Protein AF-A0A7S1A3T4-F1 (afdb_monomer_lite)

Foldseek 3Di:
DQPQDADPVRHRQQQAAAPPVRDGSDHPVQDDPVLVVVLVVVSVVCVVVVHRHRRYDHGPVRVVVVVVVLVVLLVVLVVVFVVCVVPFDWDKDKDWFADPPQQFDFDDDQQDQFGFTLAGDPPGRCVVRVDGFQKTWQDKPNHGRRGPRNNVNVVSVVVHDPRIITIITHGDPQWAAAPQRSHTIHPSQFDPVLVPDDRNRHHGSVSVVVVVD

Organism: Noctiluca scintillans (NCBI:txid2966)

Sequence (213 aa):
MAFRTVDIMGNELTKFACTVCLREYLPASEFSEPQLAKCAEQEVKNNEASTIELLRATCKSCALSGKEAEAAAAAERQAASQAIANESQWEVVPISLVARPFGMTAAGASDSAGYRVARATAGKPAAEAGVVAGWRLVSIGGVDVRELPLKDAQLVLKDTPLPAELCFERPPSDWHFCVGCSLPCPPEAFSRKMLTKPADKRRCSACVQSTVG

pLDDT: mean 91.57, std 9.46, range [46.88, 98.31]

InterPro domains:
  IPR001478 PDZ domain [PF00595] (101-160)
  IPR001478 PDZ domain [PS50106] (92-172)
  IPR036034 PDZ superfamily [G3DSA:2.30.42.10] (75-177)
  IPR036034 PDZ superfamily [SSF50156] (90-176)

Structure (mmCIF, N/CA/C/O backbone):
data_AF-A0A7S1A3T4-F1
#
_entry.id   AF-A0A7S1A3T4-F1
#
loop_
_atom_site.group_PDB
_atom_site.id
_atom_site.type_symbol
_atom_site.label_atom_id
_atom_site.label_alt_id
_atom_site.label_comp_id
_atom_site.label_asym_id
_atom_site.label_entity_id
_atom_site.label_seq_id
_atom_site.pdbx_PDB_ins_code
_atom_site.Cartn_x
_atom_site.Cartn_y
_atom_site.Cartn_z
_atom_site.occupancy
_atom_site.B_iso_or_equiv
_atom_site.auth_seq_id
_atom_site.auth_comp_id
_atom_site.auth_asym_id
_atom_site.auth_atom_id
_atom_site.pdbx_PDB_model_num
ATOM 1 N N . MET A 1 1 ? 26.701 16.395 -42.964 1.00 46.88 1 MET A N 1
ATOM 2 C CA . MET A 1 1 ? 26.153 15.272 -43.757 1.00 46.88 1 MET A CA 1
ATOM 3 C C . MET A 1 1 ? 25.860 14.141 -42.787 1.00 46.88 1 MET A C 1
ATOM 5 O O . MET A 1 1 ? 26.774 13.757 -42.074 1.00 46.88 1 MET A O 1
ATOM 9 N N . ALA A 1 2 ? 24.612 13.680 -42.679 1.00 47.34 2 ALA A N 1
ATOM 10 C CA . ALA A 1 2 ? 24.282 12.535 -41.828 1.00 47.34 2 ALA A CA 1
ATOM 11 C C . ALA A 1 2 ? 24.709 11.244 -42.542 1.00 47.34 2 ALA A C 1
ATOM 13 O O . ALA A 1 2 ? 24.320 11.035 -43.693 1.00 47.34 2 ALA A O 1
ATOM 14 N N . PHE A 1 3 ? 25.503 10.397 -41.887 1.00 53.44 3 PHE A N 1
ATOM 15 C CA . PHE A 1 3 ? 25.851 9.080 -42.415 1.00 53.44 3 PHE A CA 1
ATOM 16 C C . PHE A 1 3 ? 24.596 8.192 -42.389 1.00 53.44 3 PHE A C 1
ATOM 18 O O . PHE A 1 3 ? 24.206 7.636 -41.357 1.00 53.44 3 PHE A O 1
ATOM 25 N N . ARG A 1 4 ? 23.911 8.097 -43.534 1.00 60.97 4 ARG A N 1
ATOM 26 C CA . ARG A 1 4 ? 22.869 7.091 -43.744 1.00 60.97 4 ARG A CA 1
ATOM 27 C C . ARG A 1 4 ? 23.562 5.774 -44.048 1.00 60.97 4 ARG A C 1
ATOM 29 O O . ARG A 1 4 ? 24.136 5.608 -45.120 1.00 60.97 4 ARG A O 1
ATOM 36 N N . THR A 1 5 ? 23.546 4.863 -43.082 1.00 60.59 5 THR A N 1
ATOM 37 C CA . THR A 1 5 ? 23.995 3.491 -43.296 1.00 60.59 5 THR A CA 1
ATOM 38 C C . THR A 1 5 ? 22.965 2.833 -44.201 1.00 60.59 5 THR A C 1
ATOM 40 O O . THR A 1 5 ? 21.869 2.503 -43.755 1.00 60.59 5 THR A O 1
ATOM 43 N N . VAL A 1 6 ? 23.284 2.732 -45.484 1.00 68.06 6 VAL A N 1
ATOM 44 C CA . VAL A 1 6 ? 22.488 1.987 -46.455 1.00 68.06 6 VAL A CA 1
ATOM 45 C C . VAL A 1 6 ? 23.160 0.644 -46.715 1.00 68.06 6 VAL A C 1
ATOM 47 O O . VAL A 1 6 ? 24.390 0.563 -46.717 1.00 68.06 6 VAL A O 1
ATOM 50 N N . ASP A 1 7 ? 22.378 -0.421 -46.867 1.00 64.12 7 ASP A N 1
ATOM 51 C CA . ASP A 1 7 ? 22.905 -1.708 -47.315 1.00 64.12 7 ASP A CA 1
ATOM 52 C C . ASP A 1 7 ? 23.406 -1.615 -48.772 1.00 64.12 7 ASP A C 1
ATOM 54 O O 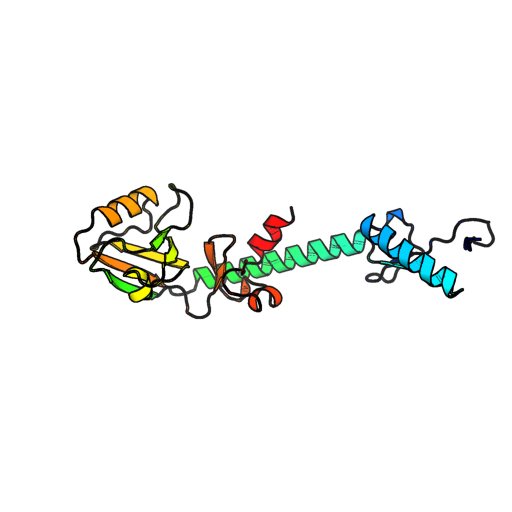. ASP A 1 7 ? 23.269 -0.589 -49.445 1.00 64.12 7 ASP A O 1
ATOM 58 N N . ILE A 1 8 ? 23.977 -2.707 -49.288 1.00 67.62 8 ILE A N 1
ATOM 59 C CA . ILE A 1 8 ? 24.434 -2.796 -50.688 1.00 67.62 8 ILE A CA 1
ATOM 60 C C . ILE A 1 8 ? 23.309 -2.566 -51.718 1.00 67.62 8 ILE A C 1
ATOM 62 O O . ILE A 1 8 ? 23.597 -2.362 -52.894 1.00 67.62 8 ILE A O 1
ATOM 66 N N . MET A 1 9 ? 22.046 -2.600 -51.284 1.00 66.31 9 MET A N 1
ATOM 67 C CA . MET A 1 9 ? 20.844 -2.391 -52.091 1.00 66.31 9 MET A CA 1
ATOM 68 C C . MET A 1 9 ? 20.264 -0.973 -51.930 1.00 66.31 9 MET A C 1
ATOM 70 O O . MET A 1 9 ? 19.248 -0.663 -52.547 1.00 66.31 9 MET A O 1
ATOM 74 N N . GLY A 1 10 ? 20.887 -0.100 -51.131 1.00 70.25 10 GLY A N 1
ATOM 75 C CA . GLY A 1 10 ? 20.409 1.260 -50.881 1.00 70.25 10 GLY A CA 1
ATOM 76 C C . GLY A 1 10 ? 19.313 1.374 -49.812 1.00 70.25 10 GLY A C 1
ATOM 77 O O . GLY A 1 10 ? 18.783 2.468 -49.618 1.00 70.25 10 GLY A O 1
ATOM 78 N N . ASN A 1 11 ? 18.970 0.292 -49.105 1.00 66.94 11 ASN A N 1
ATOM 79 C CA . ASN A 1 11 ? 17.983 0.326 -48.023 1.00 66.94 11 ASN A CA 1
ATOM 80 C C . ASN A 1 11 ? 18.618 0.868 -46.745 1.00 66.94 11 ASN A C 1
ATOM 82 O O . ASN A 1 11 ? 19.726 0.469 -46.396 1.00 66.94 11 ASN A O 1
ATOM 86 N N . GLU A 1 12 ? 17.913 1.721 -46.001 1.00 67.06 12 GLU A N 1
ATOM 87 C CA . GLU A 1 12 ? 18.375 2.166 -44.683 1.00 67.06 12 GLU A CA 1
ATOM 88 C C . GLU A 1 12 ? 18.511 0.955 -43.746 1.00 67.06 12 GLU A C 1
ATOM 90 O O . GLU A 1 12 ? 17.523 0.321 -43.370 1.00 67.06 12 GLU A O 1
ATOM 95 N N . LEU A 1 13 ? 19.750 0.622 -43.373 1.00 64.75 13 LEU A N 1
ATOM 96 C CA . LEU A 1 13 ? 20.026 -0.414 -42.388 1.00 64.75 13 LEU A CA 1
ATOM 97 C C . LEU A 1 13 ? 19.413 0.035 -41.065 1.00 64.75 13 LEU A C 1
ATOM 99 O O . LEU A 1 13 ? 19.812 1.042 -40.477 1.00 64.75 13 LEU A O 1
ATOM 103 N N . THR A 1 14 ? 18.434 -0.725 -40.592 1.00 66.88 14 THR A N 1
ATOM 104 C CA . THR A 1 14 ? 17.820 -0.561 -39.276 1.00 66.88 14 THR A CA 1
ATOM 105 C C . THR A 1 14 ? 18.904 -0.519 -38.199 1.00 66.88 14 THR A C 1
ATOM 107 O O . THR A 1 14 ? 19.606 -1.503 -37.982 1.00 66.88 14 THR A O 1
ATOM 110 N N . LYS A 1 15 ? 19.059 0.622 -37.519 1.00 86.00 15 LYS A N 1
ATOM 111 C CA . LYS A 1 15 ? 20.177 0.868 -36.591 1.00 86.00 15 LYS A CA 1
ATOM 112 C C . LYS A 1 15 ? 19.928 0.382 -35.161 1.00 86.00 15 LYS A C 1
ATOM 114 O O . LYS A 1 15 ? 20.727 0.696 -34.289 1.00 86.00 15 LYS A O 1
ATOM 119 N N . PHE A 1 16 ? 18.836 -0.325 -34.873 1.00 92.38 16 PHE A N 1
ATOM 120 C CA . PHE A 1 16 ? 18.424 -0.591 -33.492 1.00 92.38 16 PHE A CA 1
ATOM 121 C C . PHE A 1 16 ? 18.717 -2.020 -33.035 1.00 92.38 16 PHE A C 1
ATOM 123 O O . PHE A 1 16 ? 18.517 -2.976 -33.782 1.00 92.38 16 PHE A O 1
ATOM 130 N N . ALA A 1 17 ? 19.110 -2.168 -31.770 1.00 95.81 17 ALA A N 1
ATOM 131 C CA . ALA A 1 17 ? 19.293 -3.453 -31.104 1.00 95.81 17 ALA A CA 1
ATOM 132 C C . ALA A 1 17 ? 18.520 -3.508 -29.783 1.00 95.81 17 ALA A C 1
ATOM 134 O O . ALA A 1 17 ? 18.510 -2.548 -29.003 1.00 95.81 17 ALA A O 1
ATOM 135 N N . CYS A 1 18 ? 17.885 -4.650 -29.508 1.00 96.50 18 CYS A N 1
ATOM 136 C CA . CYS A 1 18 ? 17.193 -4.859 -28.249 1.00 96.50 18 CYS A CA 1
ATOM 137 C C . CYS A 1 18 ? 18.164 -5.261 -27.133 1.00 96.50 18 CYS A C 1
ATOM 139 O O . CYS A 1 18 ? 18.828 -6.284 -27.226 1.00 96.50 18 CYS A O 1
ATOM 141 N N . THR A 1 19 ? 18.167 -4.537 -26.015 1.00 97.00 19 THR A N 1
ATOM 142 C CA . THR A 1 19 ? 19.015 -4.856 -24.852 1.00 97.00 19 THR A CA 1
ATOM 143 C C . THR A 1 19 ? 18.597 -6.105 -24.073 1.00 97.00 19 THR A C 1
ATOM 145 O O . THR A 1 19 ? 19.361 -6.565 -23.234 1.00 97.00 19 THR A O 1
ATOM 148 N N . VAL A 1 20 ? 17.390 -6.630 -24.309 1.00 96.62 20 VAL A N 1
ATOM 149 C CA . VAL A 1 20 ? 16.823 -7.765 -23.559 1.00 96.62 20 VAL A CA 1
ATOM 150 C C . VAL A 1 20 ? 16.898 -9.054 -24.371 1.00 96.62 20 VAL A C 1
ATOM 152 O O . VAL A 1 20 ? 17.527 -10.007 -23.934 1.00 96.62 20 VAL A O 1
ATOM 155 N N . CYS A 1 21 ? 16.295 -9.090 -25.566 1.00 96.62 21 CYS A N 1
ATOM 156 C CA . CYS A 1 21 ? 16.353 -10.278 -26.430 1.00 96.62 21 CYS A CA 1
ATOM 157 C C . CYS A 1 21 ? 17.585 -10.327 -27.340 1.00 96.62 21 CYS A C 1
ATOM 159 O O . CYS A 1 21 ? 17.716 -11.274 -28.106 1.00 96.62 21 CYS A O 1
ATOM 161 N N . LEU A 1 22 ? 18.448 -9.305 -27.301 1.00 96.81 22 LEU A N 1
ATOM 162 C CA . LEU A 1 22 ? 19.676 -9.201 -28.100 1.00 96.81 22 LEU A CA 1
ATOM 163 C C . LEU A 1 22 ? 19.466 -9.249 -29.624 1.00 96.81 22 LEU A C 1
ATOM 165 O O . LEU A 1 22 ? 20.435 -9.337 -30.369 1.00 96.81 22 LEU A O 1
ATOM 169 N N . ARG A 1 23 ? 18.218 -9.151 -30.108 1.00 95.12 23 ARG A N 1
ATOM 170 C CA . ARG A 1 23 ? 17.926 -9.020 -31.540 1.00 95.12 23 ARG A CA 1
ATOM 171 C C . ARG A 1 23 ? 18.476 -7.694 -32.059 1.00 95.12 23 ARG A C 1
ATOM 173 O O . ARG A 1 23 ? 18.180 -6.639 -31.493 1.00 95.12 23 ARG A O 1
ATOM 180 N N . GLU A 1 24 ? 19.232 -7.764 -33.142 1.00 95.06 24 GLU A N 1
ATOM 181 C CA . GLU A 1 24 ? 19.817 -6.621 -33.840 1.00 95.06 24 GLU A CA 1
ATOM 182 C C . GLU A 1 24 ? 19.006 -6.277 -35.093 1.00 95.06 24 GLU A C 1
ATOM 184 O O . GLU A 1 24 ? 18.150 -7.055 -35.517 1.00 95.06 24 GLU A O 1
ATOM 189 N N . TYR A 1 25 ? 19.274 -5.106 -35.672 1.00 91.38 25 TYR A N 1
ATOM 190 C CA . TYR A 1 25 ? 18.636 -4.629 -36.901 1.00 91.38 25 TYR A CA 1
ATOM 191 C C . TYR A 1 25 ? 17.098 -4.625 -36.819 1.00 91.38 25 TYR A C 1
ATOM 193 O O . TYR A 1 25 ? 16.390 -5.018 -37.743 1.00 91.38 25 TYR A O 1
ATOM 201 N N . LEU A 1 26 ? 16.564 -4.180 -35.679 1.00 91.62 26 LEU A N 1
ATOM 202 C CA . LEU A 1 26 ? 15.123 -4.048 -35.478 1.00 91.62 26 LEU A CA 1
ATOM 203 C C . LEU A 1 26 ? 14.600 -2.739 -36.094 1.00 91.62 26 LEU A C 1
ATOM 205 O O . LEU A 1 26 ? 15.264 -1.702 -35.985 1.00 91.62 26 LEU A O 1
ATOM 209 N N . PRO A 1 27 ? 13.398 -2.735 -36.698 1.00 93.06 27 PRO A N 1
ATOM 210 C CA . PRO A 1 27 ? 12.803 -1.510 -37.215 1.00 93.06 27 PRO A CA 1
ATOM 211 C C . PRO A 1 27 ? 12.422 -0.562 -36.072 1.00 93.06 27 PRO A C 1
ATOM 213 O O . PRO A 1 27 ? 12.053 -0.997 -34.982 1.00 93.06 27 PRO A O 1
ATOM 216 N N . ALA A 1 28 ? 12.446 0.749 -36.329 1.00 91.88 28 ALA A N 1
ATOM 217 C CA . ALA A 1 28 ? 12.091 1.765 -35.331 1.00 91.88 28 ALA A CA 1
ATOM 218 C C . ALA A 1 28 ? 10.676 1.566 -34.744 1.00 91.88 28 ALA A C 1
ATOM 220 O O . ALA A 1 28 ? 10.431 1.888 -33.583 1.00 91.88 28 ALA A O 1
ATOM 221 N N . SER A 1 29 ? 9.757 0.971 -35.515 1.00 93.69 29 SER A N 1
ATOM 222 C CA . SER A 1 29 ? 8.395 0.629 -35.084 1.00 93.69 29 SER A CA 1
ATOM 223 C C . SER A 1 29 ? 8.341 -0.342 -33.899 1.00 93.69 29 SER A C 1
ATOM 225 O O . SER A 1 29 ? 7.328 -0.379 -33.198 1.00 93.69 29 SER A O 1
ATOM 227 N N . GLU A 1 30 ? 9.413 -1.093 -33.635 1.00 95.50 30 GLU A N 1
ATOM 228 C CA . GLU A 1 30 ? 9.548 -1.994 -32.484 1.00 95.50 30 GLU A CA 1
ATOM 229 C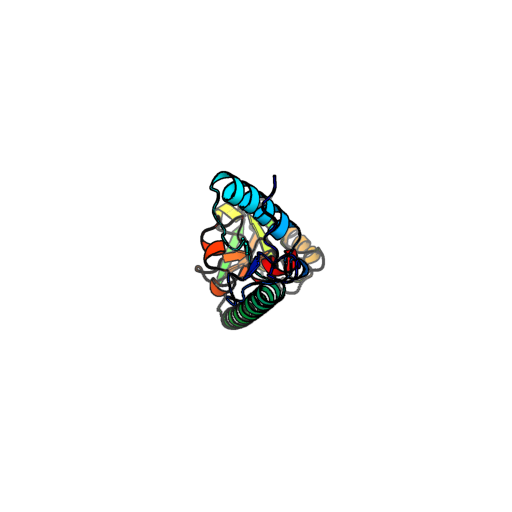 C . GLU A 1 30 ? 9.909 -1.264 -31.185 1.00 95.50 30 GLU A C 1
ATOM 231 O O . GLU A 1 30 ? 10.017 -1.907 -30.146 1.00 95.50 30 GLU A O 1
ATOM 236 N N . PHE A 1 31 ? 10.080 0.058 -31.190 1.00 95.31 31 PHE A N 1
ATOM 237 C CA . PHE A 1 31 ? 10.465 0.839 -30.012 1.00 95.31 31 PHE A CA 1
ATOM 238 C C . PHE A 1 31 ? 9.433 1.931 -29.718 1.00 95.31 31 PHE A C 1
ATOM 240 O O . PHE A 1 31 ? 8.638 2.314 -30.578 1.00 95.31 31 PHE A O 1
ATOM 247 N N . SER A 1 32 ? 9.372 2.390 -28.469 1.00 95.31 32 SER A N 1
ATOM 248 C CA . SER A 1 32 ? 8.471 3.481 -28.085 1.00 95.31 32 SER A CA 1
ATOM 249 C C . SER A 1 32 ? 9.041 4.842 -28.489 1.00 95.31 32 SER A C 1
ATOM 251 O O . SER A 1 32 ? 10.256 5.018 -28.547 1.00 95.31 32 SER A O 1
ATOM 253 N N . GLU A 1 33 ? 8.181 5.835 -28.723 1.00 95.06 33 GLU A N 1
ATOM 254 C CA . GLU A 1 33 ? 8.621 7.191 -29.091 1.00 95.06 33 GLU A CA 1
ATOM 255 C C . GLU A 1 33 ? 9.635 7.794 -28.098 1.00 95.06 33 GLU A C 1
ATOM 257 O O . GLU A 1 33 ? 10.652 8.324 -28.548 1.00 95.06 33 GLU A O 1
ATOM 262 N N . PRO A 1 34 ? 9.480 7.643 -26.762 1.00 94.88 34 PRO A N 1
ATOM 263 C CA . PRO A 1 34 ? 10.493 8.118 -25.819 1.00 94.88 34 PRO A CA 1
ATOM 264 C C . PRO A 1 34 ? 11.841 7.398 -25.946 1.00 94.88 34 PRO A C 1
ATOM 266 O O . PRO A 1 34 ? 12.883 7.985 -25.659 1.00 94.88 34 PRO A O 1
ATOM 269 N N . GLN A 1 35 ? 11.845 6.119 -26.339 1.00 93.81 35 GLN A N 1
ATOM 270 C CA . GLN A 1 35 ? 13.087 5.393 -26.611 1.00 93.81 35 GLN A CA 1
ATOM 271 C C . GLN A 1 35 ? 13.733 5.902 -27.896 1.00 93.81 35 GLN A C 1
ATOM 273 O O . GLN A 1 35 ? 14.935 6.140 -27.901 1.00 93.81 35 GLN A O 1
ATOM 278 N N . LEU A 1 36 ? 12.938 6.132 -28.943 1.00 93.25 36 LEU A N 1
ATOM 279 C CA . LEU A 1 36 ? 13.420 6.680 -30.209 1.00 93.25 36 LEU A CA 1
ATOM 280 C C . LEU A 1 36 ? 14.032 8.077 -30.028 1.00 93.25 36 LEU A C 1
ATOM 282 O O . LEU A 1 36 ? 15.100 8.333 -30.574 1.00 93.25 36 LEU A O 1
ATOM 286 N N . ALA A 1 37 ? 13.435 8.937 -29.196 1.00 92.31 37 ALA A N 1
ATOM 287 C CA . ALA A 1 37 ? 14.000 10.247 -28.865 1.00 92.31 37 ALA A CA 1
ATOM 288 C C . ALA A 1 37 ? 15.392 10.136 -28.208 1.00 92.31 37 ALA A C 1
ATOM 290 O O . ALA A 1 37 ? 16.332 10.806 -28.626 1.00 92.31 37 ALA A O 1
ATOM 291 N N . LYS A 1 38 ? 15.563 9.222 -27.242 1.00 93.06 38 LYS A N 1
ATOM 292 C CA . LYS A 1 38 ? 16.875 8.951 -26.619 1.00 93.06 38 LYS A CA 1
ATOM 293 C C . LYS A 1 38 ? 17.877 8.346 -27.602 1.00 93.06 38 LYS A C 1
ATOM 295 O O . LYS A 1 38 ? 19.066 8.645 -27.548 1.00 93.06 38 LYS A O 1
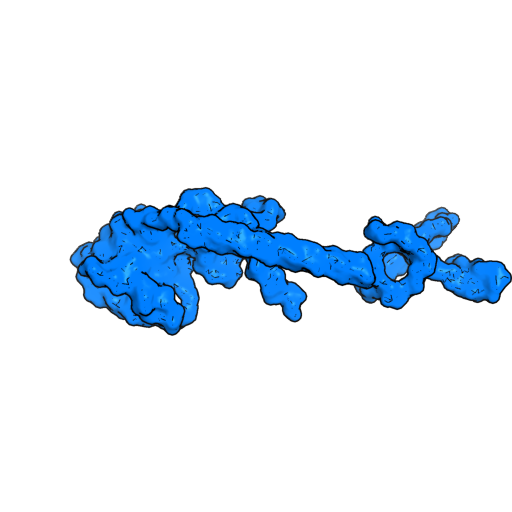ATOM 300 N N . CYS A 1 39 ? 17.407 7.483 -28.497 1.00 91.44 39 CYS A N 1
ATOM 301 C CA . CYS A 1 39 ? 18.239 6.915 -29.548 1.00 91.44 39 CYS A CA 1
ATOM 302 C C . CYS A 1 39 ? 18.704 7.988 -30.545 1.00 91.44 39 CYS A C 1
ATOM 304 O O . CYS A 1 39 ? 19.842 7.910 -30.991 1.00 91.44 39 CYS A O 1
ATOM 306 N N . ALA A 1 40 ? 17.891 9.009 -30.834 1.00 90.00 40 ALA A N 1
ATOM 307 C CA . ALA A 1 40 ? 18.296 10.135 -31.675 1.00 90.00 40 ALA A CA 1
ATOM 308 C C . ALA A 1 40 ? 19.434 10.952 -31.036 1.00 90.00 40 ALA A C 1
ATOM 310 O O . ALA A 1 40 ? 20.394 11.307 -31.714 1.00 90.00 40 ALA A O 1
ATOM 311 N N . GLU A 1 41 ? 19.392 11.184 -29.719 1.00 90.56 41 GLU A N 1
ATOM 312 C CA . GLU A 1 41 ? 20.507 11.815 -28.991 1.00 90.56 41 GLU A CA 1
ATOM 313 C C . GLU A 1 41 ? 21.795 10.979 -29.077 1.00 90.56 41 GLU A C 1
ATOM 315 O O . GLU A 1 41 ? 22.887 11.523 -29.245 1.00 90.56 41 GLU A O 1
ATOM 320 N N . GLN A 1 42 ? 21.681 9.651 -28.979 1.00 90.00 42 GLN A N 1
ATOM 321 C CA . GLN A 1 42 ? 22.825 8.753 -29.140 1.00 90.00 42 GLN A CA 1
ATOM 322 C C . GLN A 1 42 ? 23.349 8.750 -30.582 1.00 90.00 42 GLN A C 1
ATOM 324 O O . GLN A 1 42 ? 24.556 8.707 -30.792 1.00 90.00 42 GLN A O 1
ATOM 329 N N . GLU A 1 43 ? 22.467 8.841 -31.576 1.00 89.38 43 GLU A N 1
ATOM 330 C CA . GLU A 1 43 ? 22.859 8.932 -32.982 1.00 89.38 43 GLU A CA 1
ATOM 331 C C . GLU A 1 43 ? 23.672 10.201 -33.263 1.00 89.38 43 GLU A C 1
ATOM 333 O O . GLU A 1 43 ? 24.674 10.136 -33.974 1.00 89.38 43 GLU A O 1
ATOM 338 N N . VAL A 1 44 ? 23.305 11.339 -32.663 1.00 89.75 44 VAL A N 1
ATOM 339 C CA . VAL A 1 44 ? 24.107 12.573 -32.742 1.00 89.75 44 VAL A CA 1
ATOM 340 C C . VAL A 1 44 ? 25.515 12.339 -32.190 1.00 89.75 44 VAL A C 1
ATOM 342 O O . VAL A 1 44 ? 26.485 12.649 -32.877 1.00 89.75 44 VAL A O 1
ATOM 345 N N . LYS A 1 45 ? 25.642 11.705 -31.018 1.00 90.38 45 LYS A N 1
ATOM 346 C CA . LYS A 1 45 ? 26.950 11.388 -30.414 1.00 90.38 45 LYS A CA 1
ATOM 347 C C . LYS A 1 45 ? 27.784 10.438 -31.274 1.00 90.38 45 LYS A C 1
ATOM 349 O O . LYS A 1 45 ? 28.981 10.650 -31.433 1.00 90.38 45 LYS A O 1
ATOM 354 N N . ASN A 1 46 ? 27.160 9.412 -31.850 1.00 87.75 46 ASN A N 1
ATOM 355 C CA . ASN A 1 46 ? 27.836 8.472 -32.746 1.00 87.75 46 ASN A CA 1
ATOM 356 C C . ASN A 1 46 ? 28.355 9.188 -34.002 1.00 87.75 46 ASN A C 1
ATOM 358 O O . ASN A 1 46 ? 29.483 8.954 -34.431 1.00 87.75 46 ASN A O 1
ATOM 362 N N . ASN A 1 47 ? 27.559 10.109 -34.558 1.00 86.00 47 ASN A N 1
ATOM 363 C CA . ASN A 1 47 ? 27.966 10.929 -35.697 1.00 86.00 47 ASN A CA 1
ATOM 364 C C . ASN A 1 47 ? 29.138 11.860 -35.345 1.00 86.00 47 ASN A C 1
ATOM 366 O O . ASN A 1 47 ? 30.084 11.953 -36.123 1.00 86.00 47 ASN A O 1
ATOM 370 N N . GLU A 1 48 ? 29.107 12.519 -34.183 1.00 91.25 48 GLU A N 1
ATOM 371 C CA . GLU A 1 48 ? 30.213 13.357 -33.691 1.00 91.25 48 GLU A CA 1
ATOM 372 C C . GLU A 1 48 ? 31.501 12.545 -33.491 1.00 91.25 48 GLU A C 1
ATOM 374 O O . GLU A 1 48 ? 32.586 12.997 -33.855 1.00 91.25 48 GLU A O 1
ATOM 379 N N . ALA A 1 49 ? 31.380 11.320 -32.974 1.00 91.50 49 ALA A N 1
ATOM 380 C CA . ALA A 1 49 ? 32.496 10.399 -32.768 1.00 91.50 49 ALA A CA 1
ATOM 381 C C . ALA A 1 49 ? 32.941 9.660 -34.045 1.00 91.50 49 ALA A C 1
ATOM 383 O O . ALA A 1 49 ? 33.953 8.963 -34.021 1.00 91.50 49 ALA A O 1
ATOM 384 N N . SER A 1 50 ? 32.205 9.792 -35.155 1.00 88.50 50 SER A N 1
ATOM 385 C CA . SER A 1 50 ? 32.410 9.013 -36.385 1.00 88.50 50 SER A CA 1
ATOM 386 C C . SER A 1 50 ? 32.415 7.489 -36.156 1.00 88.50 50 SER A C 1
ATOM 388 O O . SER A 1 50 ? 33.148 6.756 -36.821 1.00 88.50 50 SER A O 1
ATOM 390 N N . THR A 1 51 ? 31.597 6.998 -35.218 1.00 84.94 51 THR A N 1
ATOM 391 C CA . THR A 1 51 ? 31.451 5.567 -34.910 1.00 84.94 51 THR A CA 1
ATOM 392 C C . THR A 1 51 ? 30.124 5.012 -35.429 1.00 84.94 51 THR A C 1
ATOM 394 O O . THR A 1 51 ? 29.093 5.684 -35.431 1.00 84.94 51 THR A O 1
ATOM 397 N N . ILE A 1 52 ? 30.137 3.753 -35.876 1.00 83.19 52 ILE A N 1
ATOM 398 C CA . ILE A 1 52 ? 28.935 3.034 -36.318 1.00 83.19 52 ILE A CA 1
ATOM 399 C C . ILE A 1 52 ? 28.530 2.068 -35.203 1.00 83.19 52 ILE A C 1
ATOM 401 O O . ILE A 1 52 ? 28.940 0.911 -35.191 1.00 83.19 52 ILE A O 1
ATOM 405 N N . GLU A 1 53 ? 27.738 2.552 -34.247 1.00 88.25 53 G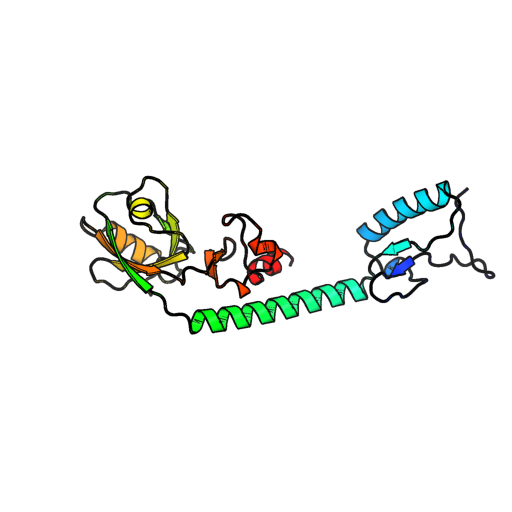LU A N 1
ATOM 406 C CA . GLU A 1 53 ? 27.176 1.724 -33.175 1.00 88.25 53 GLU A CA 1
ATOM 407 C C . GLU A 1 53 ? 25.661 1.561 -33.329 1.00 88.25 53 GLU A C 1
ATOM 409 O O . GLU A 1 53 ? 24.952 2.506 -33.685 1.00 88.25 53 GLU A O 1
ATOM 414 N N . LEU A 1 54 ? 25.156 0.361 -33.019 1.00 91.12 54 LEU A N 1
ATOM 415 C CA . LEU A 1 54 ? 23.718 0.107 -32.940 1.00 91.12 54 LEU A CA 1
ATOM 416 C C . LEU A 1 54 ? 23.105 0.878 -31.764 1.00 91.12 54 LEU A C 1
ATOM 418 O O . LEU A 1 54 ? 23.589 0.825 -30.632 1.00 91.12 54 LEU A O 1
ATOM 422 N N . LEU A 1 55 ? 21.984 1.542 -32.023 1.00 92.62 55 LEU A N 1
ATOM 423 C CA . LEU A 1 55 ? 21.167 2.236 -31.040 1.00 92.62 55 LEU A CA 1
ATOM 424 C C . LEU A 1 55 ? 20.468 1.203 -30.148 1.00 92.62 55 LEU A C 1
ATOM 426 O O . LEU A 1 55 ? 19.636 0.414 -30.599 1.00 92.62 55 LEU A O 1
ATOM 430 N N . ARG A 1 56 ? 20.822 1.183 -28.863 1.00 94.88 56 ARG A N 1
ATOM 431 C CA . ARG A 1 56 ? 20.349 0.173 -27.908 1.00 94.88 56 ARG A CA 1
ATOM 432 C C . ARG A 1 56 ? 19.113 0.650 -27.151 1.00 94.88 56 ARG A C 1
ATOM 434 O O . ARG A 1 56 ? 19.159 1.660 -26.455 1.00 94.88 56 ARG A O 1
ATOM 441 N N . ALA A 1 57 ? 18.028 -0.116 -27.227 1.00 95.88 57 ALA A N 1
ATOM 442 C CA . ALA A 1 57 ? 16.796 0.125 -26.472 1.00 95.88 57 ALA A CA 1
ATOM 443 C C . ALA A 1 57 ? 16.071 -1.196 -26.157 1.00 95.88 57 ALA A C 1
ATOM 445 O O . ALA A 1 57 ? 16.508 -2.268 -26.556 1.00 95.88 57 ALA A O 1
ATOM 446 N N . THR A 1 58 ? 14.960 -1.171 -25.421 1.00 97.44 58 THR A N 1
ATOM 447 C CA . THR A 1 58 ? 14.148 -2.379 -25.180 1.00 97.44 58 THR A CA 1
ATOM 448 C C . THR A 1 58 ? 12.995 -2.420 -26.174 1.00 97.44 58 THR A C 1
ATOM 450 O O . THR A 1 58 ? 12.167 -1.516 -26.151 1.00 97.44 58 THR A O 1
ATOM 453 N N . CYS A 1 59 ? 12.920 -3.447 -27.026 1.00 96.94 59 CYS A N 1
ATOM 454 C CA . CYS A 1 59 ? 11.815 -3.565 -27.980 1.00 96.94 59 CYS A CA 1
ATOM 455 C C . CYS A 1 59 ? 10.464 -3.728 -27.263 1.00 96.94 59 CYS A C 1
ATOM 457 O O . CYS A 1 59 ? 10.406 -4.217 -26.130 1.00 96.94 59 CYS A O 1
ATOM 459 N N . LYS A 1 60 ? 9.375 -3.353 -27.938 1.00 97.00 60 LYS A N 1
ATOM 460 C CA . LYS A 1 60 ? 7.994 -3.394 -27.444 1.00 97.00 60 LYS A CA 1
ATOM 461 C C . LYS A 1 60 ? 7.626 -4.778 -26.927 1.00 97.00 60 LYS A C 1
ATOM 463 O O . LYS A 1 60 ? 7.083 -4.870 -25.834 1.00 97.00 60 LYS A O 1
ATOM 468 N N . SER A 1 61 ? 7.983 -5.839 -27.653 1.00 96.62 61 SER A N 1
ATOM 469 C CA . SER A 1 61 ? 7.725 -7.218 -27.218 1.00 96.62 61 SER A CA 1
ATOM 470 C C . SER A 1 61 ? 8.393 -7.539 -25.872 1.00 96.62 61 SER A C 1
ATOM 472 O O . SER A 1 61 ? 7.720 -7.980 -24.944 1.00 96.62 61 SER A O 1
ATOM 474 N N . CYS A 1 62 ? 9.688 -7.240 -25.711 1.00 96.94 62 CYS A N 1
ATOM 475 C CA . CYS A 1 62 ? 10.379 -7.453 -24.435 1.00 96.94 62 CYS A CA 1
ATOM 476 C C . CYS A 1 62 ? 9.847 -6.545 -23.321 1.00 96.94 62 CYS A C 1
ATOM 478 O O . CYS A 1 62 ? 9.787 -6.965 -22.170 1.00 96.94 62 CYS A O 1
ATOM 480 N N . ALA A 1 63 ? 9.463 -5.309 -23.644 1.00 94.69 63 ALA A N 1
ATOM 481 C CA . ALA A 1 63 ? 8.880 -4.390 -22.674 1.00 94.69 63 ALA A CA 1
ATOM 482 C C . ALA A 1 63 ? 7.510 -4.884 -22.176 1.00 94.69 63 ALA A C 1
ATOM 484 O O . ALA A 1 63 ? 7.232 -4.787 -20.984 1.00 94.69 63 ALA A O 1
ATOM 485 N N . LEU A 1 64 ? 6.676 -5.431 -23.066 1.00 94.06 64 LEU A N 1
ATOM 486 C CA . LEU A 1 64 ? 5.395 -6.049 -22.716 1.00 94.06 64 LEU A CA 1
ATOM 487 C C . LEU A 1 64 ? 5.604 -7.301 -21.863 1.00 94.06 64 LEU A C 1
ATOM 489 O O . LEU A 1 64 ? 5.068 -7.366 -20.763 1.00 94.06 64 LEU A O 1
ATOM 493 N N . SER A 1 65 ? 6.468 -8.220 -22.299 1.00 94.81 65 SER A N 1
ATOM 494 C CA . SER A 1 65 ? 6.792 -9.429 -21.533 1.00 94.81 65 SER A CA 1
ATOM 495 C C . SER A 1 65 ? 7.354 -9.102 -20.142 1.00 94.81 65 SER A C 1
ATOM 497 O O . SER A 1 65 ? 6.983 -9.735 -19.156 1.00 94.81 65 SER A O 1
ATOM 499 N N . GLY A 1 66 ? 8.189 -8.062 -20.023 1.00 93.31 66 GLY A N 1
ATOM 500 C CA . GLY A 1 66 ? 8.677 -7.580 -18.730 1.00 93.31 66 GLY A CA 1
ATOM 501 C C . GLY A 1 66 ? 7.561 -7.052 -17.822 1.00 93.31 66 GLY A C 1
ATOM 502 O O . GLY A 1 66 ? 7.557 -7.357 -16.631 1.00 93.31 66 GLY A O 1
ATOM 503 N N . LYS A 1 67 ? 6.590 -6.311 -18.375 1.00 90.69 67 LYS A N 1
ATOM 504 C CA . LYS A 1 67 ? 5.407 -5.845 -17.628 1.00 90.69 67 LYS A CA 1
ATOM 505 C C . LYS A 1 67 ? 4.522 -7.006 -17.178 1.00 90.69 67 LYS A C 1
ATOM 507 O O . LYS A 1 67 ? 4.079 -7.011 -16.036 1.00 90.69 67 LYS A O 1
ATOM 512 N N . GLU A 1 68 ? 4.287 -7.988 -18.044 1.00 92.31 68 GLU A N 1
ATOM 513 C CA . GLU A 1 68 ? 3.507 -9.189 -17.718 1.00 92.31 68 GLU A CA 1
ATOM 514 C C . GLU A 1 68 ? 4.183 -10.008 -16.613 1.00 92.31 68 GLU A C 1
ATOM 516 O O . GLU A 1 68 ? 3.529 -10.396 -15.647 1.00 92.31 68 GLU A O 1
ATOM 521 N N . ALA A 1 69 ? 5.503 -10.201 -16.696 1.00 91.88 69 ALA A N 1
ATOM 522 C CA . ALA A 1 69 ? 6.277 -10.878 -15.659 1.00 91.88 69 ALA A CA 1
ATOM 523 C C . ALA A 1 69 ? 6.251 -10.114 -14.322 1.00 91.88 69 ALA A C 1
ATOM 525 O O . ALA A 1 69 ? 6.103 -10.722 -13.261 1.00 91.88 69 ALA A O 1
ATOM 526 N N . GLU A 1 70 ? 6.358 -8.781 -14.349 1.00 89.81 70 GLU A N 1
ATOM 527 C CA . GLU A 1 70 ? 6.245 -7.954 -13.143 1.00 89.81 70 GLU A CA 1
ATOM 528 C C . GLU A 1 70 ? 4.842 -8.032 -12.524 1.00 89.81 70 GLU A C 1
ATOM 530 O O . GLU A 1 70 ? 4.722 -8.157 -11.301 1.00 89.81 70 GLU A O 1
ATOM 535 N N . ALA A 1 71 ? 3.794 -8.000 -13.351 1.00 88.31 71 ALA A N 1
ATOM 536 C CA . ALA A 1 71 ? 2.410 -8.141 -12.915 1.00 88.31 71 ALA A CA 1
ATOM 537 C C . ALA A 1 71 ? 2.150 -9.525 -12.300 1.00 88.31 71 ALA A C 1
ATOM 539 O O . ALA A 1 71 ? 1.572 -9.608 -11.216 1.00 88.31 71 ALA A O 1
ATOM 540 N N . ALA A 1 72 ? 2.645 -10.599 -12.923 1.00 89.75 72 ALA A N 1
ATOM 541 C CA . ALA A 1 72 ? 2.551 -11.957 -12.388 1.00 89.75 72 ALA A CA 1
ATOM 542 C C . ALA A 1 72 ? 3.257 -12.079 -11.025 1.00 89.75 72 ALA A C 1
ATOM 544 O O . ALA A 1 72 ? 2.657 -12.534 -10.052 1.00 89.75 72 ALA A O 1
ATOM 545 N N . ALA A 1 73 ? 4.489 -11.573 -10.909 1.00 88.94 73 ALA A N 1
ATOM 546 C CA . ALA A 1 73 ? 5.219 -11.560 -9.640 1.00 88.94 73 ALA A CA 1
ATOM 547 C C . ALA A 1 73 ? 4.544 -10.672 -8.573 1.00 88.94 73 ALA A C 1
ATOM 549 O O . ALA A 1 73 ? 4.650 -10.922 -7.371 1.00 88.94 73 ALA A O 1
ATOM 550 N N . ALA A 1 74 ? 3.864 -9.592 -8.973 1.00 86.25 74 ALA A N 1
ATOM 551 C CA . ALA A 1 74 ? 3.060 -8.781 -8.062 1.00 86.25 74 ALA A CA 1
ATOM 552 C C . ALA A 1 74 ? 1.817 -9.534 -7.562 1.00 86.25 74 ALA A C 1
ATOM 554 O O . ALA A 1 74 ? 1.523 -9.451 -6.369 1.00 86.25 74 ALA A O 1
ATOM 555 N N . ALA A 1 75 ? 1.141 -10.289 -8.432 1.00 88.12 75 ALA A N 1
ATOM 556 C CA . ALA A 1 75 ? -0.008 -11.114 -8.070 1.00 88.12 75 ALA A CA 1
ATOM 557 C C . ALA A 1 75 ? 0.379 -12.244 -7.102 1.00 88.12 75 ALA A C 1
ATOM 559 O O . ALA A 1 75 ? -0.297 -12.442 -6.096 1.00 88.12 75 ALA A O 1
ATOM 560 N N . GLU A 1 76 ? 1.506 -12.921 -7.339 1.00 90.31 76 GLU A N 1
ATOM 561 C CA . GLU A 1 76 ? 2.025 -13.956 -6.434 1.00 90.31 76 GLU A CA 1
ATOM 562 C C . GLU A 1 76 ? 2.341 -13.388 -5.041 1.00 90.31 76 GLU A C 1
ATOM 564 O O . GLU A 1 76 ? 1.888 -13.924 -4.030 1.00 90.31 76 GLU A O 1
ATOM 569 N N . ARG A 1 77 ? 3.031 -12.239 -4.973 1.00 88.06 77 ARG A N 1
ATOM 570 C CA . ARG A 1 77 ? 3.276 -11.533 -3.700 1.00 88.06 77 ARG A CA 1
ATOM 571 C C . ARG A 1 77 ? 1.985 -11.152 -2.991 1.00 88.06 77 ARG A C 1
ATOM 573 O O . ARG A 1 77 ? 1.909 -11.238 -1.768 1.00 88.06 77 ARG A O 1
ATOM 580 N N . GLN A 1 78 ? 0.975 -10.719 -3.741 1.00 87.31 78 GLN A N 1
ATOM 581 C CA . GLN A 1 78 ? -0.321 -10.386 -3.169 1.00 87.31 78 GLN A CA 1
ATOM 582 C C . GLN A 1 78 ? -0.997 -11.629 -2.579 1.00 87.31 78 GLN A C 1
ATOM 584 O O . GLN A 1 78 ? -1.447 -11.568 -1.437 1.00 87.31 78 GLN A O 1
ATOM 589 N N . ALA A 1 79 ? -1.013 -12.750 -3.298 1.00 88.69 79 ALA A N 1
ATOM 590 C CA . ALA A 1 79 ? -1.569 -14.005 -2.802 1.00 88.69 79 ALA A CA 1
ATOM 591 C C . ALA A 1 79 ? -0.842 -14.488 -1.534 1.00 88.69 79 ALA A C 1
ATOM 593 O O . ALA A 1 79 ? -1.490 -14.777 -0.530 1.00 88.69 79 ALA A O 1
ATOM 594 N N . ALA A 1 80 ? 0.496 -14.470 -1.534 1.00 89.00 80 ALA A N 1
ATOM 595 C CA . ALA A 1 80 ? 1.297 -14.807 -0.357 1.00 89.00 80 ALA A CA 1
ATOM 596 C C . ALA A 1 80 ? 0.991 -13.875 0.828 1.00 89.00 80 ALA A C 1
ATOM 598 O O . ALA A 1 80 ? 0.767 -14.335 1.944 1.00 89.00 80 ALA A O 1
ATOM 599 N N . SER A 1 81 ? 0.896 -12.564 0.578 1.00 89.38 81 SER A N 1
ATOM 600 C CA . SER A 1 81 ? 0.558 -11.592 1.621 1.00 89.38 81 SER A CA 1
ATOM 601 C C . SER A 1 81 ? -0.838 -11.809 2.207 1.00 89.38 81 SER A C 1
ATOM 603 O O . SER A 1 81 ? -1.032 -11.623 3.404 1.00 89.38 81 SER A O 1
ATOM 605 N N . GLN A 1 82 ? -1.808 -12.220 1.385 1.00 88.50 82 GLN A N 1
ATOM 606 C CA . GLN A 1 82 ? -3.165 -12.521 1.836 1.00 88.50 82 GLN A CA 1
ATOM 607 C C . GLN A 1 82 ? -3.205 -13.805 2.665 1.00 88.50 82 GLN A C 1
ATOM 609 O O . GLN A 1 82 ? -3.878 -13.828 3.690 1.00 88.50 82 GLN A O 1
ATOM 614 N N . ALA A 1 83 ? -2.456 -14.838 2.271 1.00 89.50 83 ALA A N 1
ATOM 615 C CA . ALA A 1 83 ? -2.332 -16.067 3.052 1.00 89.50 83 ALA A CA 1
ATOM 616 C C . ALA A 1 83 ? -1.750 -15.782 4.447 1.00 89.50 83 ALA A C 1
ATOM 618 O O . ALA A 1 83 ? -2.386 -16.096 5.450 1.00 89.50 83 ALA A O 1
ATOM 619 N N . ILE A 1 84 ? -0.621 -15.063 4.509 1.00 90.38 84 ILE A N 1
ATOM 620 C CA . ILE A 1 84 ? -0.011 -14.633 5.778 1.00 90.38 84 ILE A CA 1
ATOM 621 C C . ILE A 1 84 ? -1.005 -13.805 6.594 1.00 90.38 84 ILE A C 1
ATOM 623 O O . ILE A 1 84 ? -1.140 -14.007 7.799 1.00 90.38 84 ILE A O 1
ATOM 627 N N . ALA A 1 85 ? -1.730 -12.885 5.954 1.00 88.88 85 ALA A N 1
ATOM 628 C CA . ALA A 1 85 ? -2.672 -12.026 6.654 1.00 88.88 85 ALA A CA 1
ATOM 629 C C . ALA A 1 85 ? -3.860 -12.772 7.268 1.00 88.88 85 ALA A C 1
ATOM 631 O O . ALA A 1 85 ? -4.320 -12.385 8.341 1.00 88.88 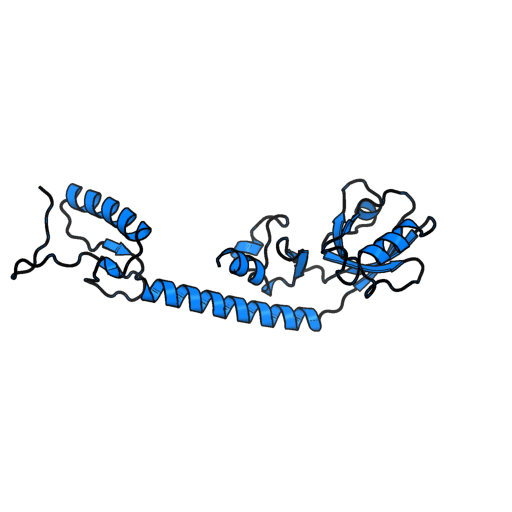85 ALA A O 1
ATOM 632 N N . ASN A 1 86 ? -4.327 -13.832 6.610 1.00 86.81 86 ASN A N 1
ATOM 633 C CA . ASN A 1 86 ? -5.413 -14.672 7.105 1.00 86.81 86 ASN A CA 1
ATOM 634 C C . ASN A 1 86 ? -4.970 -15.573 8.267 1.00 86.81 86 ASN A C 1
ATOM 636 O O . ASN A 1 86 ? -5.773 -15.864 9.148 1.00 86.81 86 ASN A O 1
ATOM 640 N N . GLU A 1 87 ? -3.710 -16.010 8.276 1.00 88.88 87 GLU A N 1
ATOM 641 C CA . GLU A 1 87 ? -3.153 -16.880 9.323 1.00 88.88 87 GLU A CA 1
ATOM 642 C C . GLU A 1 87 ? -2.600 -16.103 10.527 1.00 88.88 87 GLU A C 1
ATOM 644 O O . GLU A 1 87 ? -2.419 -16.661 11.611 1.00 88.88 87 GLU A O 1
ATOM 649 N N . SER A 1 88 ? -2.323 -14.811 10.354 1.00 89.62 88 SER A N 1
ATOM 650 C CA . SER A 1 88 ? -1.698 -13.990 11.387 1.00 89.62 88 SER A CA 1
ATOM 651 C C . SER A 1 88 ? -2.632 -13.728 12.562 1.00 89.62 88 SER A C 1
ATOM 653 O O . SER A 1 88 ? -3.782 -13.316 12.403 1.00 89.62 88 SER A O 1
ATOM 655 N N . GLN A 1 89 ? -2.098 -13.902 13.769 1.00 89.31 89 GLN A N 1
ATOM 656 C CA . GLN A 1 89 ? -2.801 -13.569 15.000 1.00 89.31 89 GLN A CA 1
ATOM 657 C C . GLN A 1 89 ? -2.731 -12.063 15.244 1.00 89.31 89 GLN A C 1
ATOM 659 O O . GLN A 1 89 ? -1.651 -11.477 15.310 1.00 89.31 89 GLN A O 1
ATOM 664 N N . TRP A 1 90 ? -3.899 -11.446 15.391 1.00 94.06 90 TRP A N 1
ATOM 665 C CA . TRP A 1 90 ? -4.016 -10.055 15.803 1.00 94.06 90 TRP A CA 1
ATOM 666 C C . TRP A 1 90 ? -4.081 -9.997 17.322 1.00 94.06 90 TRP A C 1
ATOM 668 O O . TRP A 1 90 ? -4.835 -10.737 17.955 1.00 94.06 90 TRP A O 1
ATOM 678 N N . GLU A 1 91 ? -3.287 -9.113 17.908 1.00 96.25 91 GLU A N 1
ATOM 679 C CA . GLU A 1 91 ? -3.269 -8.927 19.353 1.00 96.25 91 GLU A CA 1
ATOM 680 C C . GLU A 1 91 ? -4.344 -7.920 19.755 1.00 96.25 91 GLU A C 1
ATOM 682 O O . GLU A 1 91 ? -4.400 -6.816 19.210 1.00 96.25 91 GLU A O 1
ATOM 687 N N . VAL A 1 92 ? -5.188 -8.286 20.720 1.00 97.44 92 VAL A N 1
ATOM 688 C CA . VAL A 1 92 ? -6.205 -7.383 21.263 1.00 97.44 92 VAL A CA 1
ATOM 689 C C . VAL A 1 92 ? -5.603 -6.571 22.407 1.00 97.44 92 VAL A C 1
ATOM 691 O O . VAL A 1 92 ? -5.227 -7.120 23.439 1.00 97.44 92 VAL A O 1
ATOM 694 N N . VAL A 1 93 ? -5.535 -5.254 22.230 1.00 98.12 93 VAL A N 1
ATOM 695 C CA . VAL A 1 93 ? -4.952 -4.297 23.171 1.00 98.12 93 VAL A CA 1
ATOM 696 C C . VAL A 1 93 ? -6.063 -3.410 23.752 1.00 98.12 93 VAL A C 1
ATOM 698 O O . VAL A 1 93 ? -6.663 -2.626 23.006 1.00 98.12 93 VAL A O 1
ATOM 701 N N . PRO A 1 94 ? -6.360 -3.503 25.062 1.00 98.00 94 PRO A N 1
ATOM 702 C CA . PRO A 1 94 ? -7.286 -2.593 25.727 1.00 98.00 94 PRO A CA 1
ATOM 703 C C . PRO A 1 94 ? -6.625 -1.228 25.974 1.00 98.00 94 PRO A C 1
ATOM 705 O O . PRO A 1 94 ? -5.476 -1.142 26.404 1.00 98.00 94 PRO A O 1
ATOM 708 N N . ILE A 1 95 ? -7.360 -0.150 25.712 1.00 98.06 95 ILE A N 1
ATOM 709 C CA . ILE A 1 95 ? -6.932 1.244 25.849 1.00 98.06 95 ILE A CA 1
ATOM 710 C C . ILE A 1 95 ? -8.040 2.047 26.527 1.00 98.06 95 ILE A C 1
ATOM 712 O O . ILE A 1 95 ? -9.197 1.988 26.126 1.00 98.06 95 ILE A O 1
ATOM 716 N N . SER A 1 96 ? -7.675 2.857 27.519 1.00 97.94 96 SER A N 1
ATOM 717 C CA . SER A 1 96 ? -8.593 3.777 28.195 1.00 97.94 96 SER A CA 1
ATOM 718 C C . SER A 1 96 ? -8.249 5.223 27.838 1.00 97.94 96 SER A C 1
ATOM 720 O O . SER A 1 96 ? -7.116 5.660 28.040 1.00 97.94 96 SER A O 1
ATOM 722 N N . LEU A 1 97 ? -9.209 5.973 27.286 1.00 97.56 97 LEU A N 1
ATOM 723 C CA . LEU A 1 97 ? -9.023 7.376 26.902 1.00 97.56 97 LEU A CA 1
ATOM 724 C C . LEU A 1 97 ? -9.835 8.308 27.806 1.00 97.56 97 LEU A C 1
ATOM 726 O O . LEU A 1 97 ? -11.063 8.253 27.842 1.00 97.56 97 LEU A O 1
ATOM 730 N N . VAL A 1 98 ? -9.148 9.218 28.498 1.00 97.50 98 VAL A N 1
ATOM 731 C CA . VAL A 1 98 ? -9.749 10.073 29.542 1.00 97.50 98 VAL A CA 1
ATOM 732 C C . VAL A 1 98 ? -10.274 11.423 29.044 1.00 97.50 98 VAL A C 1
ATOM 734 O O . VAL A 1 98 ? -11.032 12.075 29.753 1.00 97.50 98 VAL A O 1
ATOM 737 N N . ALA A 1 99 ? -9.884 11.870 27.845 1.00 96.88 99 ALA A N 1
ATOM 738 C CA . ALA A 1 99 ? -10.200 13.213 27.355 1.00 96.88 99 ALA A CA 1
ATOM 739 C C . ALA A 1 99 ? -10.534 13.243 25.858 1.00 96.88 99 ALA A C 1
ATOM 741 O O . ALA A 1 99 ? -10.030 12.445 25.068 1.00 96.88 99 ALA A O 1
ATOM 742 N N . ARG A 1 100 ? -11.362 14.217 25.462 1.00 95.94 100 ARG A N 1
ATOM 743 C CA . ARG A 1 100 ? -11.721 14.501 24.064 1.00 95.94 100 ARG A CA 1
ATOM 744 C C . ARG A 1 100 ? -11.033 15.786 23.577 1.00 95.94 100 ARG A C 1
ATOM 746 O O . ARG A 1 100 ? -10.811 16.687 24.381 1.00 95.94 100 ARG A O 1
ATOM 753 N N . PRO A 1 101 ? -10.759 15.927 22.267 1.00 95.94 101 PRO A N 1
ATOM 754 C CA . PRO A 1 101 ? -10.905 14.915 21.219 1.00 95.94 101 PRO A CA 1
ATOM 755 C C . PRO A 1 101 ? -9.815 13.836 21.312 1.00 95.94 101 PRO A C 1
ATOM 757 O O . PRO A 1 101 ? -8.666 14.145 21.615 1.00 95.94 101 PRO A O 1
ATOM 760 N N . PHE A 1 102 ? -10.150 12.587 20.971 1.00 97.12 102 PHE A N 1
ATOM 761 C CA . PHE A 1 102 ? -9.200 11.464 21.031 1.00 97.12 102 PHE A CA 1
ATOM 762 C C . PHE A 1 102 ? -8.020 11.602 20.055 1.00 97.12 102 PHE A C 1
ATOM 764 O O . PHE A 1 102 ? -6.937 11.092 20.322 1.00 97.12 102 PHE A O 1
ATOM 771 N N . GLY A 1 103 ? -8.207 12.321 18.940 1.00 96.81 103 GLY A N 1
ATOM 772 C CA . GLY A 1 103 ? -7.148 12.579 17.958 1.00 96.81 103 GLY A CA 1
ATOM 773 C C . GLY A 1 103 ? -6.907 11.450 16.953 1.00 96.81 103 GLY A C 1
ATOM 774 O O . GLY A 1 103 ? -5.801 11.349 16.433 1.00 96.81 103 GLY A O 1
ATOM 775 N N . MET A 1 104 ? -7.915 10.622 16.666 1.00 97.12 104 MET A N 1
ATOM 776 C CA . MET A 1 104 ? -7.861 9.569 15.643 1.00 97.12 104 MET A CA 1
ATOM 777 C C . MET A 1 104 ? -8.656 9.960 14.395 1.00 97.12 104 MET A C 1
ATOM 779 O O . MET A 1 104 ? -9.711 10.586 14.490 1.00 97.12 104 MET A O 1
ATOM 783 N N . THR A 1 105 ? -8.158 9.561 13.227 1.00 96.44 105 THR A N 1
ATOM 784 C CA . THR A 1 105 ? -8.853 9.655 11.936 1.00 96.44 105 THR A CA 1
ATOM 785 C C . THR A 1 105 ? -9.121 8.250 11.417 1.00 96.44 105 THR A C 1
ATOM 787 O O . THR A 1 105 ? -8.208 7.423 11.421 1.00 96.44 105 THR A O 1
ATOM 790 N N . ALA A 1 106 ? -10.346 7.986 10.964 1.00 96.38 106 ALA A N 1
ATOM 791 C CA . ALA A 1 106 ? -10.714 6.696 10.393 1.00 96.38 106 ALA A CA 1
ATOM 792 C C . ALA A 1 106 ? -10.208 6.531 8.950 1.00 96.38 106 ALA A C 1
ATOM 794 O O . ALA A 1 106 ? -10.142 7.504 8.200 1.00 96.38 106 ALA A O 1
ATOM 795 N N . ALA A 1 107 ? -9.879 5.300 8.565 1.00 94.25 107 ALA A N 1
ATOM 796 C CA . ALA A 1 107 ? -9.627 4.892 7.187 1.00 94.25 107 ALA A CA 1
ATOM 797 C C . ALA A 1 107 ? -10.917 4.366 6.540 1.00 94.25 107 ALA A C 1
ATOM 799 O O . ALA A 1 107 ? -11.677 3.660 7.199 1.00 94.25 107 ALA A O 1
ATOM 800 N N . GLY A 1 108 ? -11.114 4.646 5.248 1.00 90.38 108 GLY A N 1
ATOM 801 C CA . GLY A 1 108 ? -12.236 4.124 4.458 1.00 90.38 108 GLY A CA 1
ATOM 802 C C . GLY A 1 108 ? -13.364 5.130 4.201 1.00 90.38 108 GLY A C 1
ATOM 803 O O . GLY A 1 108 ? -13.306 6.285 4.625 1.00 90.38 108 GLY A O 1
ATOM 804 N N . ALA A 1 109 ? -14.370 4.685 3.446 1.00 88.69 109 ALA A N 1
ATOM 805 C CA . ALA A 1 109 ? -15.603 5.432 3.190 1.00 88.69 109 ALA A CA 1
ATOM 806 C C . ALA A 1 109 ? -16.589 5.283 4.365 1.00 88.69 109 ALA A C 1
ATOM 808 O O . ALA A 1 109 ? -16.445 4.381 5.182 1.00 88.69 109 ALA A O 1
ATOM 809 N N . SER A 1 110 ? -17.621 6.129 4.446 1.00 84.00 110 SER A N 1
ATOM 810 C CA . SER A 1 110 ? -18.613 6.095 5.542 1.00 84.00 110 SER A CA 1
ATOM 811 C C . SER A 1 110 ? -19.297 4.739 5.735 1.00 84.00 110 SER A C 1
ATOM 813 O O . SER A 1 110 ? -19.691 4.412 6.855 1.00 84.00 110 SER A O 1
ATOM 815 N N . ASP A 1 111 ? -19.401 3.969 4.654 1.00 86.00 111 ASP A N 1
ATOM 816 C CA . ASP A 1 111 ? -20.142 2.710 4.599 1.00 86.00 111 ASP A CA 1
ATOM 817 C C . ASP A 1 111 ? -19.210 1.490 4.709 1.00 86.00 111 ASP A C 1
ATOM 819 O O . ASP A 1 111 ? -19.659 0.351 4.608 1.00 86.00 111 ASP A O 1
ATOM 823 N N . SER A 1 112 ? -17.901 1.697 4.910 1.00 91.06 112 SER A N 1
ATOM 824 C CA . SER A 1 112 ? -16.977 0.586 5.143 1.00 91.06 112 SER A CA 1
ATOM 825 C C . SER A 1 112 ? -17.222 -0.051 6.509 1.00 91.06 112 SER A C 1
ATOM 827 O O . SER A 1 112 ? -17.489 0.659 7.477 1.00 91.06 112 SER A O 1
ATOM 829 N N . ALA A 1 113 ? -17.072 -1.372 6.596 1.00 93.88 113 ALA A N 1
ATOM 830 C CA . ALA A 1 113 ? -17.222 -2.108 7.845 1.00 93.88 113 ALA A CA 1
ATOM 831 C C . ALA A 1 113 ? -16.085 -1.802 8.840 1.00 93.88 113 ALA A C 1
ATOM 833 O O . ALA A 1 113 ? -14.894 -1.904 8.522 1.00 93.88 113 ALA A O 1
ATOM 834 N N . GLY A 1 114 ? -16.481 -1.472 10.065 1.00 94.81 114 GLY A N 1
ATOM 835 C CA . GLY A 1 114 ? -15.631 -1.216 11.216 1.00 94.81 114 GLY A CA 1
ATOM 836 C C . GLY A 1 114 ? -14.954 0.153 11.220 1.00 94.81 114 GLY A C 1
ATOM 837 O O . GLY A 1 114 ? -15.073 0.970 10.307 1.00 94.81 114 GLY A O 1
ATOM 838 N N . TYR A 1 115 ? -14.184 0.395 12.281 1.00 97.06 115 TYR A N 1
ATOM 839 C CA . TYR A 1 115 ? -13.333 1.575 12.412 1.00 97.06 115 TYR A CA 1
ATOM 840 C C . TYR A 1 115 ? -11.864 1.153 12.352 1.00 97.06 115 TYR A C 1
ATOM 842 O O . TYR A 1 115 ? -11.360 0.469 13.242 1.00 97.06 115 TYR A O 1
ATOM 850 N N . ARG A 1 116 ? -11.150 1.575 11.307 1.00 96.19 116 ARG A N 1
ATOM 851 C CA . ARG A 1 116 ? -9.692 1.408 11.196 1.00 96.19 116 ARG A CA 1
ATOM 852 C C . ARG A 1 116 ? -9.003 2.747 11.363 1.00 96.19 116 ARG A C 1
ATOM 854 O O . ARG A 1 116 ? -9.459 3.744 10.817 1.00 96.19 116 ARG A O 1
ATOM 861 N N . VAL A 1 117 ? -7.889 2.782 12.080 1.00 96.88 117 VAL A N 1
ATOM 862 C CA . VAL A 1 117 ? -7.133 4.017 12.302 1.00 96.88 117 VAL A CA 1
ATOM 863 C C . VAL A 1 117 ? -6.301 4.326 11.055 1.00 96.88 117 VAL A C 1
ATOM 865 O O . VAL A 1 117 ? -5.361 3.603 10.739 1.00 96.88 117 VAL A O 1
ATOM 868 N N . ALA A 1 118 ? -6.612 5.413 10.349 1.00 94.50 118 ALA A N 1
ATOM 869 C CA . ALA A 1 118 ? -5.759 5.955 9.286 1.00 94.50 118 ALA A CA 1
ATOM 870 C C . ALA A 1 118 ? -4.584 6.748 9.862 1.00 94.50 118 ALA A C 1
ATOM 872 O O . ALA A 1 118 ? -3.472 6.713 9.342 1.00 94.50 118 ALA A O 1
ATOM 873 N N . ARG A 1 119 ? -4.847 7.510 10.929 1.00 95.31 119 ARG A N 1
ATOM 874 C CA . ARG A 1 119 ? -3.867 8.390 11.564 1.00 95.31 119 ARG A CA 1
ATOM 875 C C . ARG A 1 119 ? -4.244 8.653 13.015 1.00 95.31 119 ARG A C 1
ATOM 877 O O . ARG A 1 119 ? -5.410 8.914 13.305 1.00 95.31 119 ARG A O 1
ATOM 884 N N . ALA A 1 120 ? -3.242 8.673 13.885 1.00 96.94 120 ALA A N 1
ATOM 885 C CA . ALA A 1 120 ? -3.329 9.248 15.220 1.00 96.94 120 ALA A CA 1
ATOM 886 C C . ALA A 1 120 ? -2.483 10.531 15.272 1.00 96.94 120 ALA A C 1
ATOM 888 O O . ALA A 1 120 ? -1.365 10.577 14.754 1.00 96.94 120 ALA A O 1
ATOM 889 N N . THR A 1 121 ? -3.035 11.601 15.835 1.00 97.19 121 THR A N 1
ATOM 890 C CA . THR A 1 121 ? -2.374 12.908 15.926 1.00 97.19 121 THR A CA 1
ATOM 891 C C . THR A 1 121 ? -1.478 12.956 17.160 1.00 97.19 121 THR A C 1
ATOM 893 O O . THR A 1 121 ? -1.950 12.714 18.266 1.00 97.19 121 THR A O 1
ATOM 896 N N . ALA A 1 122 ? -0.200 13.300 16.980 1.00 96.56 122 ALA A N 1
ATOM 897 C CA . ALA A 1 122 ? 0.757 13.433 18.079 1.00 96.56 122 ALA A CA 1
ATOM 898 C C . ALA A 1 122 ? 0.285 14.454 19.136 1.00 96.56 122 ALA A C 1
ATOM 900 O O . ALA A 1 122 ? -0.294 15.486 18.789 1.00 96.56 122 ALA A O 1
ATOM 901 N N . GLY A 1 123 ? 0.529 14.157 20.417 1.00 96.31 123 GLY A N 1
ATOM 902 C CA . GLY A 1 123 ? 0.081 14.983 21.549 1.00 96.31 123 GLY A CA 1
ATOM 903 C C . GLY A 1 123 ? -1.430 14.935 21.808 1.00 96.31 123 GLY A C 1
ATOM 904 O O . GLY A 1 123 ? -1.991 15.864 22.387 1.00 96.31 123 GLY A O 1
ATOM 905 N N . LYS A 1 124 ? -2.123 13.904 21.305 1.00 97.56 124 LYS A N 1
ATOM 906 C CA . LYS A 1 124 ? -3.528 13.618 21.625 1.00 97.56 124 LYS A CA 1
ATOM 907 C C . LYS A 1 124 ? -3.645 12.285 22.365 1.00 97.56 124 LYS A C 1
ATOM 909 O O . LYS A 1 124 ? -2.806 11.413 22.131 1.00 97.56 124 LYS A O 1
ATOM 914 N N . PRO A 1 125 ? -4.720 12.085 23.156 1.00 97.69 125 PRO A N 1
ATOM 915 C CA . PRO A 1 125 ? -4.858 10.918 24.026 1.00 97.69 125 PRO A CA 1
ATOM 916 C C . PRO A 1 125 ? -4.655 9.572 23.322 1.00 97.69 125 PRO A C 1
ATOM 918 O O . PRO A 1 125 ? -4.013 8.689 23.875 1.00 97.69 125 PRO A O 1
ATOM 921 N N . ALA A 1 126 ? -5.143 9.403 22.087 1.00 97.75 126 ALA A N 1
ATOM 922 C CA . ALA A 1 126 ? -4.961 8.144 21.364 1.00 97.75 126 ALA A CA 1
ATOM 923 C C . ALA A 1 126 ? -3.498 7.874 20.976 1.00 97.75 126 ALA A C 1
ATOM 925 O O . ALA A 1 126 ? -3.029 6.748 21.109 1.00 97.75 126 ALA A O 1
ATOM 926 N N . ALA A 1 127 ? -2.767 8.895 20.516 1.00 97.38 127 ALA A N 1
ATOM 927 C CA . ALA A 1 127 ? -1.355 8.739 20.169 1.00 97.38 127 ALA A CA 1
ATOM 928 C C . ALA A 1 127 ? -0.490 8.523 21.420 1.00 97.38 127 ALA A C 1
ATOM 930 O O . ALA A 1 127 ? 0.437 7.721 21.390 1.00 97.38 127 ALA A O 1
ATOM 931 N N . GLU A 1 128 ? -0.816 9.199 22.525 1.00 97.44 128 GLU A N 1
ATOM 932 C CA . GLU A 1 128 ? -0.162 9.004 23.827 1.00 97.44 128 GLU A CA 1
ATOM 933 C C . GLU A 1 128 ? -0.415 7.602 24.393 1.00 97.44 128 GLU A C 1
ATOM 935 O O . GLU A 1 128 ? 0.476 7.015 25.000 1.00 97.44 128 GLU A O 1
ATOM 940 N N . ALA A 1 129 ? -1.587 7.024 24.114 1.00 97.25 129 ALA A N 1
ATOM 941 C CA . ALA A 1 129 ? -1.909 5.632 24.419 1.00 97.25 129 ALA A CA 1
ATOM 942 C C . ALA A 1 129 ? -1.274 4.610 23.449 1.00 97.25 129 ALA A C 1
ATOM 944 O O . ALA A 1 129 ? -1.512 3.411 23.579 1.00 97.25 129 ALA A O 1
ATOM 945 N N . GLY A 1 130 ? -0.481 5.054 22.467 1.00 96.81 130 GLY A N 1
ATOM 946 C CA . GLY A 1 130 ? 0.222 4.178 21.525 1.00 96.81 130 GLY A CA 1
ATOM 947 C C . GLY A 1 130 ? -0.610 3.696 20.333 1.00 96.81 130 GLY A C 1
ATOM 948 O O . GLY A 1 130 ? -0.147 2.835 19.584 1.00 96.81 130 GLY A O 1
ATOM 949 N N . VAL A 1 131 ? -1.807 4.249 20.112 1.00 97.19 131 VAL A N 1
ATOM 950 C CA . VAL A 1 131 ? -2.607 3.933 18.922 1.00 97.19 131 VAL A CA 1
ATOM 951 C C . VAL A 1 131 ? -1.891 4.455 17.679 1.00 97.19 131 VAL A C 1
ATOM 953 O O . VAL A 1 131 ? -1.568 5.641 17.578 1.00 97.19 131 VAL A O 1
ATOM 956 N N . VAL A 1 132 ? -1.690 3.581 16.694 1.00 95.88 132 VAL A N 1
ATOM 957 C CA . VAL A 1 132 ? -1.053 3.925 15.415 1.00 95.88 132 VAL A CA 1
ATOM 958 C C . VAL A 1 132 ? -1.931 3.546 14.223 1.00 95.88 132 VAL A C 1
ATOM 960 O O . VAL A 1 132 ? -2.949 2.865 14.352 1.00 95.88 132 VAL A O 1
ATOM 963 N N . ALA A 1 133 ? -1.543 4.020 13.037 1.00 95.31 133 ALA A N 1
ATOM 964 C CA . ALA A 1 133 ? -2.224 3.685 11.793 1.00 95.31 133 ALA A CA 1
ATOM 965 C C . ALA A 1 133 ? -2.223 2.166 11.538 1.00 95.31 133 ALA A C 1
ATOM 967 O O . ALA A 1 133 ? -1.230 1.483 11.784 1.00 95.31 133 ALA A O 1
ATOM 968 N N . GLY A 1 134 ? -3.336 1.647 11.023 1.00 94.50 134 GLY A N 1
ATOM 969 C CA . GLY A 1 134 ? -3.535 0.228 10.720 1.00 94.50 134 GLY A CA 1
ATOM 970 C C . GLY A 1 134 ? -4.232 -0.572 11.819 1.00 94.50 134 GLY A C 1
ATOM 971 O O . GLY A 1 134 ? -4.741 -1.652 11.525 1.00 94.50 134 GLY A O 1
ATOM 972 N N . TRP A 1 135 ? -4.326 -0.046 13.043 1.00 97.00 135 TRP A N 1
ATOM 973 C CA . TRP A 1 135 ? -5.089 -0.689 14.115 1.00 97.00 135 TRP A CA 1
ATOM 974 C C . TRP A 1 135 ? -6.583 -0.709 13.779 1.00 97.00 135 TRP A C 1
ATOM 976 O O . TRP A 1 135 ? -7.113 0.240 13.187 1.00 97.00 135 TRP A O 1
ATOM 986 N N . ARG A 1 136 ? -7.269 -1.788 14.160 1.00 97.00 136 ARG A N 1
ATOM 987 C CA . ARG A 1 136 ? -8.722 -1.940 13.994 1.00 97.00 136 ARG A CA 1
ATOM 988 C C . ARG A 1 136 ? -9.394 -1.823 15.355 1.00 97.00 136 ARG A C 1
ATOM 990 O O . ARG A 1 136 ? -8.968 -2.468 16.300 1.00 97.00 136 ARG A O 1
ATOM 997 N N . LEU A 1 137 ? -10.429 -1.003 15.471 1.00 97.88 137 LEU A N 1
ATOM 998 C CA . LEU A 1 137 ? -11.234 -0.922 16.686 1.00 97.88 137 LEU A CA 1
ATOM 999 C C . LEU A 1 137 ? -12.147 -2.152 16.760 1.00 97.88 137 LEU A C 1
ATOM 1001 O O . LEU A 1 137 ? -12.896 -2.425 15.821 1.00 97.88 137 LEU A O 1
ATOM 1005 N N . VAL A 1 138 ? -12.050 -2.886 17.864 1.00 98.19 138 VAL A N 1
ATOM 1006 C CA . VAL A 1 138 ? -12.793 -4.125 18.122 1.00 98.19 138 VAL A CA 1
ATOM 1007 C C . VAL A 1 138 ? -14.057 -3.819 18.896 1.00 98.19 138 VAL A C 1
ATOM 1009 O O . VAL A 1 138 ? -15.147 -4.172 18.466 1.00 98.19 138 VAL A O 1
ATOM 1012 N N . SER A 1 139 ? -13.915 -3.131 20.027 1.00 98.31 139 SER A N 1
ATOM 1013 C CA . SER A 1 139 ? -15.041 -2.831 20.901 1.00 98.31 139 SER A CA 1
ATOM 1014 C C . SER A 1 139 ? -14.912 -1.479 21.583 1.00 98.31 139 SER A C 1
ATOM 1016 O O . SER A 1 139 ? -13.805 -0.984 21.806 1.00 98.31 139 SER A O 1
ATOM 1018 N N . ILE A 1 140 ? -16.061 -0.912 21.942 1.00 98.19 140 ILE A N 1
ATOM 1019 C CA . ILE A 1 140 ? -16.206 0.362 22.648 1.00 98.19 140 ILE A CA 1
ATOM 1020 C C . ILE A 1 140 ? -17.129 0.126 23.846 1.00 98.19 140 ILE A C 1
ATOM 1022 O O . ILE A 1 140 ? -18.293 -0.218 23.659 1.00 98.19 140 ILE A O 1
ATOM 1026 N N . GLY A 1 141 ? -16.619 0.252 25.072 1.00 95.88 141 GLY A N 1
ATOM 1027 C CA . GLY A 1 141 ? -17.398 0.004 26.292 1.00 95.88 141 GLY A CA 1
ATOM 1028 C C . GLY A 1 141 ? -18.044 -1.388 26.329 1.00 95.88 141 GLY A C 1
ATOM 1029 O O . GLY A 1 141 ? -19.185 -1.529 26.757 1.00 95.88 141 GLY A O 1
ATOM 1030 N N . GLY A 1 142 ? -17.358 -2.403 25.792 1.00 95.56 142 GLY A N 1
ATOM 1031 C CA . GLY A 1 142 ? -17.868 -3.775 25.672 1.00 95.56 142 GLY A CA 1
ATOM 1032 C C . GLY A 1 142 ? -18.779 -4.049 24.466 1.00 95.56 142 GLY A C 1
ATOM 1033 O O . GLY A 1 142 ? -19.093 -5.208 24.211 1.00 95.56 142 GLY A O 1
ATOM 1034 N N . VAL A 1 143 ? -19.169 -3.033 23.687 1.00 97.50 143 VAL A N 1
ATOM 1035 C CA . VAL A 1 143 ? -19.940 -3.211 22.443 1.00 97.50 143 VAL A CA 1
ATOM 1036 C C . VAL A 1 143 ? -18.990 -3.528 21.291 1.00 97.50 143 VAL A C 1
ATOM 1038 O O . VAL A 1 143 ? -18.100 -2.728 21.012 1.00 97.50 143 VAL A O 1
ATOM 1041 N N . ASP A 1 144 ? -19.171 -4.665 20.614 1.00 97.94 144 ASP A N 1
ATOM 1042 C CA . ASP A 1 144 ? -18.414 -5.015 19.402 1.00 97.94 144 ASP A CA 1
ATOM 1043 C C . ASP A 1 144 ? -18.808 -4.091 18.239 1.00 97.94 144 ASP A C 1
ATOM 1045 O O . ASP A 1 144 ? -19.988 -3.933 17.923 1.00 97.94 144 ASP A O 1
ATOM 1049 N N . VAL A 1 145 ? -17.813 -3.469 17.606 1.00 98.00 145 VAL A N 1
ATOM 1050 C CA . VAL A 1 145 ? -17.997 -2.505 16.511 1.00 98.00 145 VAL A CA 1
ATOM 1051 C C . VAL A 1 145 ? -17.320 -2.937 15.210 1.00 98.00 145 VAL A C 1
ATOM 1053 O O . VAL A 1 145 ? -17.247 -2.149 14.267 1.00 98.00 145 VAL A O 1
ATOM 1056 N N . ARG A 1 146 ? -16.812 -4.174 15.126 1.00 96.56 146 ARG A N 1
ATOM 1057 C CA . ARG A 1 146 ? -16.021 -4.651 13.976 1.00 96.56 146 ARG A CA 1
ATOM 1058 C C . ARG A 1 146 ? -16.776 -4.644 12.656 1.00 96.56 146 ARG A C 1
ATOM 1060 O O . ARG A 1 146 ? -16.173 -4.323 11.631 1.00 96.56 146 ARG A O 1
ATOM 1067 N N . GLU A 1 147 ? -18.055 -4.991 12.709 1.00 96.56 147 GLU A N 1
ATOM 1068 C CA . GLU A 1 147 ? -18.931 -5.152 11.543 1.00 96.56 147 GLU A CA 1
ATOM 1069 C C . GLU A 1 147 ? -19.924 -3.990 11.386 1.00 96.56 147 GLU A C 1
ATOM 1071 O O . GLU A 1 147 ? -20.698 -3.954 10.432 1.00 96.56 147 GLU A O 1
ATOM 1076 N N . LEU A 1 148 ? -19.897 -3.012 12.301 1.00 96.94 148 LEU A N 1
ATOM 1077 C CA . LEU A 1 148 ? -20.728 -1.818 12.175 1.00 96.94 148 LEU A CA 1
ATOM 1078 C C . LEU A 1 148 ? -20.235 -0.946 11.017 1.00 96.94 148 LEU A C 1
ATOM 1080 O O . LEU A 1 148 ? -19.022 -0.807 10.846 1.00 96.94 148 LEU A O 1
ATOM 1084 N N . PRO A 1 149 ? -21.128 -0.287 10.261 1.00 97.25 149 PRO A N 1
ATOM 1085 C CA . PRO A 1 149 ? -20.724 0.758 9.332 1.00 97.25 149 PRO A CA 1
ATOM 1086 C C . PRO A 1 149 ? -19.874 1.815 10.043 1.00 97.25 149 PRO A C 1
ATOM 1088 O O . PRO A 1 149 ? -20.151 2.186 11.188 1.00 97.25 149 PRO A O 1
ATOM 1091 N N . LEU A 1 150 ? -18.849 2.335 9.366 1.00 96.81 150 LEU A N 1
ATOM 1092 C CA . LEU A 1 150 ? -17.910 3.290 9.955 1.00 96.81 150 LEU A CA 1
ATOM 1093 C C . LEU A 1 150 ? -18.625 4.489 10.595 1.00 96.81 150 LEU A C 1
ATOM 1095 O O . LEU A 1 150 ? -18.232 4.945 11.672 1.00 96.81 150 LEU A O 1
ATOM 1099 N N . LYS A 1 151 ? -19.681 4.995 9.950 1.00 97.06 151 LYS A N 1
ATOM 1100 C CA . LYS A 1 151 ? -20.504 6.088 10.481 1.00 97.06 151 LYS A CA 1
ATOM 1101 C C . LYS A 1 151 ? -21.108 5.750 11.848 1.00 97.06 151 LYS A C 1
ATOM 1103 O O . LYS A 1 151 ? -21.063 6.587 12.746 1.00 97.06 151 LYS A O 1
ATOM 1108 N N . ASP A 1 152 ? -21.609 4.534 12.017 1.00 97.50 152 ASP A N 1
ATOM 1109 C CA . ASP A 1 152 ? -22.258 4.088 13.250 1.00 97.50 152 ASP A CA 1
ATOM 1110 C C . ASP A 1 152 ? -21.219 3.830 14.342 1.00 97.50 152 ASP A C 1
ATOM 1112 O O . ASP A 1 152 ? -21.376 4.305 15.465 1.00 97.50 152 ASP A O 1
ATOM 1116 N N . ALA A 1 153 ? -20.085 3.209 14.001 1.00 97.38 153 ALA A N 1
ATOM 1117 C CA . ALA A 1 153 ? -18.961 3.059 14.926 1.00 97.38 153 ALA A CA 1
ATOM 1118 C C . ALA A 1 153 ? -18.442 4.423 15.427 1.00 97.38 153 ALA A C 1
ATOM 1120 O O . ALA A 1 153 ? -18.104 4.579 16.602 1.00 97.38 153 ALA A O 1
ATOM 1121 N N . GLN A 1 154 ? -18.417 5.444 14.560 1.00 96.88 154 GLN A N 1
ATOM 1122 C CA . GLN A 1 154 ? -18.070 6.814 14.948 1.00 96.88 154 GLN A CA 1
ATOM 1123 C C . GLN A 1 154 ? -19.110 7.459 15.868 1.00 96.88 154 GLN A C 1
ATOM 1125 O O . GLN A 1 154 ? -18.722 8.256 16.722 1.00 96.88 154 GLN A O 1
ATOM 1130 N N . LEU A 1 155 ? -20.401 7.165 15.691 1.00 97.00 155 LEU A N 1
ATOM 1131 C CA . LEU A 1 155 ? -21.456 7.638 16.590 1.00 97.00 155 LEU A CA 1
ATOM 1132 C C . LEU A 1 155 ? -21.313 6.992 17.970 1.00 97.00 155 LEU A C 1
ATOM 1134 O O . LEU A 1 155 ? -21.196 7.715 18.955 1.00 97.00 155 LEU A O 1
ATOM 1138 N N . VAL A 1 156 ? -21.155 5.666 18.036 1.00 97.56 156 VAL A N 1
ATOM 1139 C CA . VAL A 1 156 ? -20.911 4.948 19.301 1.00 97.56 156 VAL A CA 1
ATOM 1140 C C . VAL A 1 156 ? -19.682 5.515 20.020 1.00 97.56 156 VAL A C 1
ATOM 1142 O O . VAL A 1 156 ? -19.745 5.844 21.205 1.00 97.56 156 VAL A O 1
ATOM 1145 N N . LEU A 1 157 ? -18.576 5.734 19.298 1.00 97.06 157 LEU A N 1
ATOM 1146 C CA . LEU A 1 157 ? -17.361 6.332 19.862 1.00 97.06 157 LEU A CA 1
ATOM 1147 C C . LEU A 1 157 ? -17.592 7.753 20.410 1.00 97.06 157 LEU A C 1
ATOM 1149 O O . LEU A 1 157 ? -16.983 8.140 21.409 1.00 97.06 157 LEU A O 1
ATOM 1153 N N . LYS A 1 158 ? -18.454 8.545 19.761 1.00 96.44 158 LYS A N 1
ATOM 1154 C CA . LYS A 1 158 ? -18.817 9.901 20.200 1.00 96.44 158 LYS A CA 1
ATOM 1155 C C . LYS A 1 158 ? -19.782 9.906 21.379 1.00 96.44 158 LYS A C 1
ATOM 1157 O O . LYS A 1 158 ? -19.741 10.864 22.146 1.00 96.44 158 LYS A O 1
ATOM 1162 N N . ASP A 1 159 ? -20.589 8.877 21.568 1.00 97.00 159 ASP A N 1
ATOM 1163 C CA . ASP A 1 159 ? -21.574 8.833 22.655 1.00 97.00 159 ASP A CA 1
ATOM 1164 C C . ASP A 1 159 ? -21.040 8.119 23.907 1.00 97.00 159 ASP A C 1
ATOM 1166 O O . ASP A 1 159 ? -21.615 8.223 24.988 1.00 97.00 159 ASP A O 1
ATOM 1170 N N . THR A 1 160 ? -19.882 7.463 23.798 1.00 97.44 160 THR A N 1
ATOM 1171 C CA . THR A 1 160 ? -19.259 6.716 24.898 1.00 97.44 160 THR A CA 1
ATOM 1172 C C . THR A 1 160 ? -18.825 7.632 26.055 1.00 97.44 160 THR A C 1
ATOM 1174 O O . THR A 1 160 ? -18.113 8.621 25.813 1.00 97.44 160 THR A O 1
ATOM 1177 N N . PRO A 1 161 ? -19.207 7.325 27.312 1.00 97.31 161 PRO A N 1
ATOM 1178 C CA . PRO A 1 161 ? -18.794 8.101 28.478 1.00 97.31 161 PRO A CA 1
ATOM 1179 C C . PRO A 1 161 ? -17.274 8.045 28.684 1.00 97.31 161 PRO A C 1
ATOM 1181 O O . PRO A 1 161 ? -16.600 7.124 28.232 1.00 97.31 161 PRO A O 1
ATOM 1184 N N . LEU A 1 162 ? -16.726 9.058 29.357 1.00 97.38 162 LEU A N 1
ATOM 1185 C CA . LEU A 1 162 ? -15.314 9.079 29.740 1.00 97.38 162 LEU A CA 1
ATOM 1186 C C . LEU A 1 162 ? -15.144 8.489 31.152 1.00 97.38 162 LEU A C 1
ATOM 1188 O O . LEU A 1 162 ? -15.966 8.797 32.017 1.00 97.38 162 LEU A O 1
ATOM 1192 N N . PRO A 1 163 ? -14.077 7.715 31.416 1.00 97.25 163 PRO A N 1
ATOM 1193 C CA . PRO A 1 163 ? -13.057 7.272 30.464 1.00 97.25 163 PRO A CA 1
ATOM 1194 C C . PRO A 1 163 ? -13.615 6.268 29.443 1.00 97.25 163 PRO A C 1
ATOM 1196 O O . PRO A 1 163 ? -14.343 5.347 29.794 1.00 97.25 163 PRO A O 1
ATOM 1199 N N . ALA A 1 164 ? -13.269 6.458 28.169 1.00 97.81 164 ALA A N 1
ATOM 1200 C CA . ALA A 1 164 ? -13.720 5.575 27.103 1.00 97.81 164 ALA A CA 1
ATOM 1201 C C . ALA A 1 164 ? -12.832 4.328 27.065 1.00 97.81 164 ALA A C 1
ATOM 1203 O O . ALA A 1 164 ? -11.648 4.424 26.737 1.00 97.81 164 ALA A O 1
ATOM 1204 N N . GLU A 1 165 ? -13.406 3.173 27.394 1.00 98.12 165 GLU A N 1
ATOM 1205 C CA . GLU A 1 165 ? -12.743 1.872 27.302 1.00 98.12 165 GLU A CA 1
ATOM 1206 C C . GLU A 1 165 ? -12.854 1.329 25.875 1.00 98.12 165 GLU A C 1
ATOM 1208 O O . GLU A 1 165 ? -13.940 1.009 25.391 1.00 98.12 165 GLU A O 1
ATOM 1213 N N . LEU A 1 166 ? -11.725 1.256 25.181 1.00 98.31 166 LEU A N 1
ATOM 1214 C CA . LEU A 1 166 ? -11.615 0.827 23.793 1.00 98.31 166 LEU A CA 1
ATOM 1215 C C . LEU A 1 166 ? -10.756 -0.434 23.723 1.00 98.31 166 LEU A C 1
ATOM 1217 O O . LEU A 1 166 ? -9.738 -0.520 24.400 1.00 98.31 166 LEU A O 1
ATOM 1221 N N . CYS A 1 167 ? -11.097 -1.379 22.856 1.00 98.19 167 CYS A N 1
ATOM 1222 C CA . CYS A 1 167 ? -10.207 -2.493 22.525 1.00 98.19 167 CYS A CA 1
ATOM 1223 C C . CYS A 1 167 ? -9.820 -2.400 21.057 1.00 98.19 167 CYS A C 1
ATOM 1225 O O . CYS A 1 167 ? -10.690 -2.235 20.201 1.00 98.19 167 CYS A O 1
ATOM 1227 N N . PHE A 1 168 ? -8.531 -2.530 20.760 1.00 98.31 168 PHE A N 1
ATOM 1228 C CA . PHE A 1 168 ? -8.015 -2.517 19.397 1.00 98.31 168 PHE A CA 1
ATOM 1229 C C . PHE A 1 168 ? -7.344 -3.836 19.040 1.00 98.31 168 PHE A C 1
ATOM 1231 O O . PHE A 1 168 ? -6.668 -4.431 19.862 1.00 98.31 168 PHE A O 1
ATOM 1238 N N . GLU A 1 169 ? -7.476 -4.247 17.790 1.00 97.19 169 GLU A N 1
ATOM 1239 C CA . GLU A 1 169 ? -6.680 -5.285 17.154 1.00 97.19 169 GLU A CA 1
ATOM 1240 C C . GLU A 1 169 ? -5.442 -4.619 16.541 1.00 97.19 169 GLU A C 1
ATOM 1242 O O . GLU A 1 169 ? -5.536 -3.772 15.639 1.00 97.19 169 GLU A O 1
ATOM 1247 N N . ARG A 1 170 ? -4.272 -5.003 17.051 1.00 95.62 170 ARG A N 1
ATOM 1248 C CA . ARG A 1 170 ? -2.960 -4.582 16.571 1.00 95.62 170 ARG A CA 1
ATOM 1249 C C . ARG A 1 170 ? -2.401 -5.648 15.616 1.00 95.62 170 ARG A C 1
ATOM 1251 O O . ARG A 1 170 ? -2.357 -6.820 15.999 1.00 95.62 170 ARG A O 1
ATOM 1258 N N . PRO A 1 171 ? -1.960 -5.270 14.399 1.00 94.94 171 PRO A N 1
ATOM 1259 C CA . PRO A 1 171 ? -1.273 -6.203 13.510 1.00 94.94 171 PRO A CA 1
ATOM 1260 C C . PRO A 1 171 ? 0.104 -6.588 14.083 1.00 94.94 171 PRO A C 1
ATOM 1262 O O . PRO A 1 171 ? 0.637 -5.849 14.919 1.00 94.94 171 PRO A O 1
ATOM 1265 N N . PRO A 1 172 ? 0.717 -7.689 13.615 1.00 95.12 172 PRO A N 1
ATOM 1266 C CA . PRO A 1 172 ? 2.081 -8.053 13.994 1.00 95.12 172 PRO A CA 1
ATOM 1267 C C . PRO A 1 172 ? 3.080 -6.896 13.814 1.00 95.12 172 PRO A C 1
ATOM 1269 O O . PRO A 1 172 ? 2.925 -6.040 12.939 1.00 95.12 172 PRO A O 1
ATOM 1272 N N . SER A 1 173 ? 4.101 -6.832 14.673 1.00 93.06 173 SER A N 1
ATOM 1273 C CA . SER A 1 173 ? 5.007 -5.674 14.771 1.00 93.06 173 SER A CA 1
ATOM 1274 C C . SER A 1 173 ? 5.914 -5.472 13.552 1.00 93.06 173 SER A C 1
ATOM 1276 O O . SER A 1 173 ? 6.413 -4.369 13.333 1.00 93.06 173 SER A O 1
ATOM 1278 N N . ASP A 1 174 ? 6.118 -6.516 12.756 1.00 93.94 174 ASP A N 1
ATOM 1279 C CA . ASP A 1 174 ? 6.876 -6.513 11.508 1.00 93.94 174 ASP A CA 1
ATOM 1280 C C . ASP A 1 174 ? 6.057 -6.009 10.308 1.00 93.94 174 ASP A C 1
ATOM 1282 O O . ASP A 1 174 ? 6.624 -5.678 9.266 1.00 93.94 174 ASP A O 1
ATOM 1286 N N . TRP A 1 175 ? 4.735 -5.882 10.446 1.00 95.12 175 TRP A N 1
ATOM 1287 C CA . TRP A 1 175 ? 3.876 -5.402 9.370 1.00 95.12 175 TRP A CA 1
ATOM 1288 C C . TRP A 1 175 ? 4.046 -3.905 9.098 1.00 95.12 175 TRP A C 1
ATOM 1290 O O . TRP A 1 175 ? 4.503 -3.103 9.918 1.00 95.12 175 TRP A O 1
ATOM 1300 N N . HIS A 1 176 ? 3.645 -3.496 7.897 1.00 94.81 176 HIS A N 1
ATOM 1301 C CA . HIS A 1 176 ? 3.741 -2.117 7.440 1.00 94.81 176 HIS A CA 1
ATOM 1302 C C . HIS A 1 176 ? 2.398 -1.587 6.957 1.00 94.81 176 HIS A C 1
ATOM 1304 O O . HIS A 1 176 ? 1.602 -2.298 6.355 1.00 94.81 176 HIS A O 1
ATOM 1310 N N . PHE A 1 177 ? 2.164 -0.295 7.164 1.00 94.94 177 PHE A N 1
ATOM 1311 C CA . PHE A 1 177 ? 0.961 0.369 6.682 1.00 94.94 177 PHE A CA 1
ATOM 1312 C C . PHE A 1 177 ? 1.113 0.791 5.216 1.00 94.94 177 PHE A C 1
ATOM 1314 O O . PHE A 1 177 ? 2.059 1.491 4.851 1.00 94.94 177 PHE A O 1
ATOM 1321 N N . CYS A 1 178 ? 0.178 0.372 4.365 1.00 95.31 178 CYS A N 1
ATOM 1322 C CA . CYS A 1 178 ? 0.105 0.811 2.978 1.00 95.31 178 CYS A CA 1
ATOM 1323 C C . CYS A 1 178 ? -0.734 2.089 2.873 1.00 95.31 178 CYS A C 1
ATOM 1325 O O . CYS A 1 178 ? -1.937 2.060 3.117 1.00 95.31 178 CYS A O 1
ATOM 1327 N N . VAL A 1 179 ? -0.147 3.195 2.409 1.00 94.50 179 VAL A N 1
ATOM 1328 C CA . VAL A 1 179 ? -0.875 4.469 2.244 1.00 94.50 179 VAL A CA 1
ATOM 1329 C C . VAL A 1 179 ? -1.830 4.485 1.047 1.00 94.50 179 VAL A C 1
ATOM 1331 O O . VAL A 1 179 ? -2.623 5.407 0.914 1.00 94.50 179 VAL A O 1
ATOM 1334 N N . GLY A 1 180 ? -1.739 3.493 0.155 1.00 93.56 180 GLY A N 1
ATOM 1335 C CA . GLY A 1 180 ? -2.634 3.364 -0.998 1.00 93.56 180 GLY A CA 1
ATOM 1336 C C . GLY A 1 180 ? -3.996 2.791 -0.610 1.00 93.56 180 GLY A C 1
ATOM 1337 O O . GLY A 1 180 ? -5.019 3.412 -0.865 1.00 93.56 180 GLY A O 1
ATOM 1338 N N . CYS A 1 181 ? -4.005 1.632 0.053 1.00 92.25 181 CYS A N 1
ATOM 1339 C CA . CYS A 1 181 ? -5.237 0.972 0.498 1.00 92.25 181 CYS A CA 1
ATOM 1340 C C . CYS A 1 181 ? -5.600 1.271 1.957 1.00 92.25 181 CYS A C 1
ATOM 1342 O O . CYS A 1 181 ? -6.664 0.864 2.406 1.00 92.25 181 CYS A O 1
ATOM 1344 N N . SER A 1 182 ? -4.745 1.980 2.701 1.00 92.56 182 SER A N 1
ATOM 1345 C CA . SER A 1 182 ? -4.923 2.259 4.133 1.00 92.56 182 SER A CA 1
ATOM 1346 C C . SER A 1 182 ? -5.075 1.000 4.998 1.00 92.56 182 SER A C 1
ATOM 1348 O O . SER A 1 182 ? -5.796 1.005 5.997 1.00 92.56 182 SER A O 1
ATOM 1350 N N . LEU A 1 183 ? -4.397 -0.086 4.616 1.00 92.69 183 LEU A N 1
ATOM 1351 C CA . LEU A 1 183 ? -4.391 -1.351 5.348 1.00 92.69 183 LEU A CA 1
ATOM 1352 C C . LEU A 1 183 ? -2.985 -1.672 5.864 1.00 92.69 183 LEU A C 1
ATOM 1354 O O . LEU A 1 183 ? -1.998 -1.361 5.185 1.00 92.69 183 LEU A O 1
ATOM 1358 N N . PRO A 1 184 ? -2.871 -2.315 7.039 1.00 94.56 184 PRO A N 1
ATOM 1359 C CA . PRO A 1 184 ? -1.636 -2.974 7.425 1.00 94.56 184 PRO A CA 1
ATOM 1360 C C . PRO A 1 184 ? -1.430 -4.192 6.514 1.00 94.56 184 PRO A C 1
ATOM 1362 O O . PRO A 1 184 ? -2.374 -4.910 6.182 1.00 94.56 184 PRO A O 1
ATOM 1365 N N . CYS A 1 185 ? -0.203 -4.396 6.062 1.00 95.19 185 CYS A N 1
ATOM 1366 C CA . CYS A 1 185 ? 0.176 -5.478 5.167 1.00 95.19 185 CYS A CA 1
ATOM 1367 C C . CYS A 1 185 ? 1.494 -6.095 5.650 1.00 95.19 185 CYS A C 1
ATOM 1369 O O . CYS A 1 185 ? 2.354 -5.359 6.149 1.00 95.19 185 CYS A O 1
ATOM 1371 N N . PRO A 1 186 ? 1.690 -7.408 5.462 1.00 95.50 186 PRO A N 1
ATOM 1372 C CA . PRO A 1 186 ? 2.956 -8.044 5.789 1.00 95.50 186 PRO A CA 1
ATOM 1373 C C . PRO A 1 186 ? 4.075 -7.543 4.851 1.00 95.50 186 PRO A C 1
ATOM 1375 O O . PRO A 1 186 ? 3.781 -7.014 3.765 1.00 95.50 186 PRO A O 1
ATOM 1378 N N . PRO A 1 187 ? 5.356 -7.675 5.239 1.00 94.75 187 PRO A N 1
ATOM 1379 C CA . PRO A 1 187 ? 6.500 -7.207 4.449 1.00 94.75 187 PRO A CA 1
ATOM 1380 C C . PRO A 1 187 ? 6.512 -7.699 2.993 1.00 94.75 187 PRO A C 1
ATOM 1382 O O . PRO A 1 187 ? 6.879 -6.943 2.091 1.00 94.75 187 PRO A O 1
ATOM 1385 N N . GLU A 1 188 ? 6.042 -8.921 2.745 1.00 94.44 188 GLU A N 1
ATOM 1386 C CA . GLU A 1 188 ? 5.956 -9.585 1.437 1.00 94.44 188 GLU A CA 1
ATOM 1387 C C . GLU A 1 188 ? 5.048 -8.838 0.457 1.00 94.44 188 GLU A C 1
ATOM 1389 O O . GLU A 1 188 ? 5.240 -8.901 -0.761 1.00 94.44 188 GLU A O 1
ATOM 1394 N N . ALA A 1 189 ? 4.081 -8.074 0.974 1.00 94.75 189 ALA A N 1
ATOM 1395 C CA . ALA A 1 189 ? 3.201 -7.268 0.143 1.00 94.75 189 ALA A CA 1
ATOM 1396 C C . ALA A 1 189 ? 3.950 -6.098 -0.523 1.00 94.75 189 ALA A C 1
ATOM 1398 O O . ALA A 1 189 ? 3.434 -5.494 -1.469 1.00 94.75 189 ALA A O 1
ATOM 1399 N N . PHE A 1 190 ? 5.156 -5.753 -0.063 1.00 94.88 190 PHE A N 1
ATOM 1400 C CA . PHE A 1 190 ? 5.950 -4.627 -0.548 1.00 94.88 190 PHE A CA 1
ATOM 1401 C C . PHE A 1 190 ? 7.160 -5.103 -1.354 1.00 94.88 190 PHE A C 1
ATOM 1403 O O . PHE A 1 190 ? 7.817 -6.091 -1.040 1.00 94.88 190 PHE A O 1
ATOM 1410 N N . SER A 1 191 ? 7.526 -4.350 -2.394 1.00 92.50 191 SER A N 1
ATOM 1411 C CA . SER A 1 191 ? 8.811 -4.585 -3.053 1.00 92.50 191 SER A CA 1
ATOM 1412 C C . SER A 1 191 ? 9.966 -4.155 -2.143 1.00 92.50 191 SER A C 1
ATOM 1414 O O . SER A 1 191 ? 9.841 -3.210 -1.359 1.00 92.50 191 SER A O 1
ATOM 1416 N N . ARG A 1 192 ? 11.144 -4.770 -2.312 1.00 93.50 192 ARG A N 1
ATOM 1417 C CA . ARG A 1 192 ? 12.370 -4.371 -1.591 1.00 93.50 192 ARG A CA 1
ATOM 1418 C C . ARG A 1 192 ? 12.653 -2.867 -1.708 1.00 93.50 192 ARG A C 1
ATOM 1420 O O . ARG A 1 192 ? 13.005 -2.223 -0.727 1.00 93.50 192 ARG A O 1
ATOM 1427 N N . LYS A 1 193 ? 12.423 -2.285 -2.891 1.00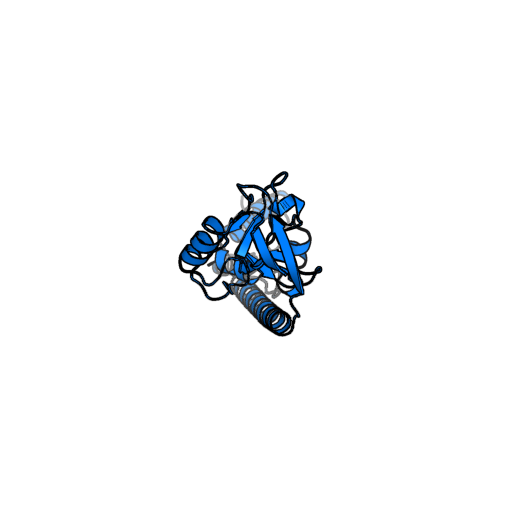 93.50 193 LYS A N 1
ATOM 1428 C CA . LYS A 1 193 ? 12.566 -0.841 -3.143 1.00 93.50 193 LYS A CA 1
ATOM 1429 C C . LYS A 1 193 ? 11.526 0.006 -2.399 1.00 93.50 193 LYS A C 1
ATOM 1431 O O . LYS A 1 193 ? 11.807 1.156 -2.084 1.00 93.50 193 LYS A O 1
ATOM 1436 N N . MET A 1 194 ? 10.330 -0.523 -2.143 1.00 95.06 194 MET A N 1
ATOM 1437 C CA . MET A 1 194 ? 9.311 0.176 -1.355 1.00 95.06 194 MET A CA 1
ATOM 1438 C C . MET A 1 194 ? 9.608 0.133 0.143 1.00 95.06 194 MET A C 1
ATOM 1440 O O . MET A 1 194 ? 9.347 1.118 0.826 1.00 95.06 194 MET A O 1
ATOM 1444 N N . LEU A 1 195 ? 10.214 -0.941 0.650 1.00 94.50 195 LEU A N 1
ATOM 1445 C CA . LEU A 1 195 ? 10.604 -1.038 2.061 1.00 94.50 195 LEU A CA 1
ATOM 1446 C C . LEU A 1 195 ? 11.689 -0.021 2.451 1.00 94.50 195 LEU A C 1
ATOM 1448 O O . LEU A 1 195 ? 11.704 0.452 3.586 1.00 94.50 195 LEU A O 1
ATOM 1452 N N . THR A 1 196 ? 12.540 0.398 1.509 1.00 95.38 196 THR A N 1
ATOM 1453 C CA . THR A 1 196 ? 13.532 1.464 1.749 1.00 95.38 196 THR A CA 1
ATOM 1454 C C . THR A 1 196 ? 12.932 2.873 1.760 1.00 95.38 196 THR A C 1
ATOM 1456 O O . THR A 1 196 ? 13.622 3.831 2.107 1.00 95.38 196 THR A O 1
ATOM 1459 N N . LYS A 1 197 ? 11.655 3.040 1.386 1.00 95.75 197 LYS A N 1
ATOM 1460 C CA . LYS A 1 197 ? 10.971 4.337 1.455 1.00 95.75 197 LYS A CA 1
ATOM 1461 C C . LYS A 1 197 ? 10.522 4.647 2.893 1.00 95.75 197 LYS A C 1
ATOM 1463 O O . LYS A 1 197 ? 10.194 3.718 3.642 1.00 95.75 197 LYS A O 1
ATOM 1468 N N . PRO A 1 198 ? 10.437 5.942 3.257 1.00 95.69 198 PRO A N 1
ATOM 1469 C CA . PRO A 1 198 ? 9.773 6.389 4.481 1.00 95.69 198 PRO A CA 1
ATOM 1470 C C . PRO A 1 198 ? 8.365 5.796 4.621 1.00 95.69 198 PRO A C 1
ATOM 1472 O O . PRO A 1 198 ? 7.679 5.609 3.613 1.00 95.69 198 PRO A O 1
ATOM 1475 N N . ALA A 1 199 ? 7.946 5.486 5.852 1.00 92.69 199 ALA A N 1
ATOM 1476 C CA . ALA A 1 199 ? 6.698 4.768 6.135 1.00 92.69 199 ALA A CA 1
ATOM 1477 C C . ALA A 1 199 ? 5.451 5.463 5.554 1.00 92.69 199 ALA A C 1
ATOM 1479 O O . ALA A 1 199 ? 4.577 4.802 5.002 1.00 92.69 199 ALA A O 1
ATOM 1480 N N . ASP A 1 200 ? 5.425 6.795 5.571 1.00 91.31 200 ASP A N 1
ATOM 1481 C CA . ASP A 1 200 ? 4.374 7.657 5.012 1.00 91.31 200 ASP A CA 1
ATOM 1482 C C . ASP A 1 200 ? 4.280 7.622 3.474 1.00 91.31 200 ASP A C 1
ATOM 1484 O O . ASP A 1 200 ? 3.348 8.172 2.889 1.00 91.31 200 ASP A O 1
ATOM 1488 N N . LYS A 1 201 ? 5.230 6.970 2.796 1.00 95.12 201 LYS A N 1
ATOM 1489 C CA . LYS A 1 201 ? 5.270 6.831 1.331 1.00 95.12 201 LYS A CA 1
ATOM 1490 C C . LYS A 1 201 ? 5.143 5.383 0.866 1.00 95.12 201 LYS A C 1
ATOM 1492 O O . LYS A 1 201 ? 5.232 5.122 -0.336 1.00 95.12 201 LYS A O 1
ATOM 1497 N N . ARG A 1 202 ? 4.961 4.426 1.781 1.00 96.12 202 ARG A N 1
ATOM 1498 C CA . ARG A 1 202 ? 4.914 3.000 1.440 1.00 96.12 202 ARG A CA 1
ATOM 1499 C C . ARG A 1 202 ? 3.571 2.617 0.836 1.00 96.12 202 ARG A C 1
ATOM 1501 O O . ARG A 1 202 ? 2.514 2.876 1.397 1.00 96.12 202 ARG A O 1
ATOM 1508 N N . ARG A 1 203 ? 3.623 1.944 -0.308 1.00 96.38 203 ARG A N 1
ATOM 1509 C CA . ARG A 1 203 ? 2.476 1.370 -1.016 1.00 96.38 203 ARG A CA 1
ATOM 1510 C C . ARG A 1 203 ? 2.769 -0.101 -1.280 1.00 96.38 203 ARG A C 1
ATOM 1512 O O . ARG A 1 203 ? 3.879 -0.426 -1.706 1.00 96.38 203 ARG A O 1
ATOM 1519 N N . CYS A 1 204 ? 1.801 -0.968 -1.002 1.00 95.31 204 CYS A N 1
ATOM 1520 C CA . CYS A 1 204 ? 1.886 -2.384 -1.335 1.00 95.31 204 CYS A CA 1
ATOM 1521 C C . CYS A 1 204 ? 1.892 -2.563 -2.858 1.00 95.31 204 CYS A C 1
ATOM 1523 O O . CYS A 1 204 ? 1.484 -1.672 -3.609 1.00 95.31 204 CYS A O 1
ATOM 1525 N N . SER A 1 205 ? 2.345 -3.726 -3.313 1.00 93.31 205 SER A N 1
ATOM 1526 C CA . SER A 1 205 ? 2.524 -4.036 -4.732 1.00 93.31 205 SER A CA 1
ATOM 1527 C C . SER A 1 205 ? 1.222 -3.862 -5.518 1.00 93.31 205 SER A C 1
ATOM 1529 O O . SER A 1 205 ? 1.244 -3.239 -6.573 1.00 93.31 205 SER A O 1
ATOM 1531 N N . ALA A 1 206 ? 0.082 -4.284 -4.961 1.00 92.50 206 ALA A N 1
ATOM 1532 C CA . ALA A 1 206 ? -1.234 -4.101 -5.577 1.00 92.50 206 ALA A CA 1
ATOM 1533 C C . ALA A 1 206 ? -1.568 -2.618 -5.836 1.00 92.50 206 ALA A C 1
ATOM 1535 O O . ALA A 1 206 ? -1.945 -2.248 -6.945 1.00 92.50 206 ALA A O 1
ATOM 1536 N N . CYS A 1 207 ? -1.351 -1.749 -4.841 1.00 93.75 207 CYS A N 1
ATOM 1537 C CA . CYS A 1 207 ? -1.602 -0.308 -4.962 1.00 93.75 207 CYS A CA 1
ATOM 1538 C C . CYS A 1 207 ? -0.624 0.405 -5.903 1.00 93.75 207 CYS A C 1
ATOM 1540 O O . CYS A 1 207 ? -0.936 1.475 -6.418 1.00 93.75 207 CYS A O 1
ATOM 1542 N N . VAL A 1 208 ? 0.588 -0.128 -6.080 1.00 92.62 208 VAL A N 1
ATOM 1543 C CA . VAL A 1 208 ? 1.535 0.407 -7.066 1.00 92.62 208 VAL A CA 1
ATOM 1544 C C . VAL A 1 208 ? 1.056 0.057 -8.474 1.00 92.62 208 VAL A C 1
ATOM 1546 O O . VAL A 1 208 ? 0.980 0.947 -9.317 1.00 92.62 208 VAL A O 1
ATOM 1549 N N . GLN A 1 209 ? 0.659 -1.197 -8.713 1.00 87.75 209 GLN A N 1
ATOM 1550 C CA . GLN A 1 209 ? 0.179 -1.642 -10.026 1.00 87.75 209 GLN A CA 1
ATOM 1551 C C . GLN A 1 209 ? -1.122 -0.943 -10.444 1.00 87.75 209 GLN A C 1
ATOM 1553 O O . GLN A 1 209 ? -1.255 -0.540 -11.596 1.00 87.75 209 GLN A O 1
ATOM 1558 N N . SER A 1 210 ? -2.042 -0.690 -9.508 1.00 87.69 210 SER A N 1
ATOM 1559 C CA . SER A 1 210 ? -3.311 -0.009 -9.807 1.00 87.69 210 SER A CA 1
ATOM 1560 C C . SER A 1 210 ? -3.162 1.454 -10.239 1.00 87.69 210 SER A C 1
ATOM 1562 O O . SER A 1 210 ? -4.116 2.031 -10.739 1.00 87.69 210 SER A O 1
ATOM 1564 N N . THR A 1 211 ? -2.001 2.081 -10.022 1.00 80.19 211 THR A N 1
ATOM 1565 C CA . THR A 1 211 ? -1.747 3.469 -10.461 1.00 80.19 211 THR A CA 1
ATOM 1566 C C . THR A 1 211 ? -1.150 3.579 -11.863 1.00 80.19 211 THR A C 1
ATOM 1568 O O . THR A 1 211 ? -0.942 4.690 -12.341 1.00 80.19 211 THR A O 1
ATOM 1571 N N . VAL A 1 212 ? -0.829 2.446 -12.494 1.00 61.94 212 VAL A N 1
ATOM 1572 C CA . VAL A 1 212 ? -0.132 2.385 -13.791 1.00 61.94 212 VAL A CA 1
ATOM 1573 C C . VAL A 1 212 ? -1.083 2.031 -14.949 1.00 61.94 212 VAL A C 1
ATOM 1575 O O . VAL A 1 212 ? -0.666 2.098 -16.104 1.00 61.94 212 VAL A O 1
ATOM 1578 N N . GLY A 1 213 ? -2.341 1.682 -14.656 1.00 50.72 213 GLY A N 1
ATOM 1579 C CA . GLY A 1 213 ? -3.407 1.472 -15.648 1.00 50.72 213 GLY A CA 1
ATOM 1580 C C . GLY A 1 213 ? -4.229 2.730 -15.871 1.00 50.72 213 GLY A C 1
ATOM 1581 O O . GLY A 1 213 ? -4.581 2.975 -17.043 1.00 50.72 213 GLY A O 1
#

Radius of gyration: 27.37 Å; chains: 1; bounding box: 55×32×83 Å

Secondary structure (DSSP, 8-state):
-----B-TTS-B---EEETTT---SB-GGGS-HHHHHHHHHHHHHHHHHT----EEE--HHHHHHHHHHHHHHHHHHHHHHHHHHHHPPPEEEEEEE-SS---EEEES-TTSBSEEEEEE-TTSHHHHTT--TT-EEEEETTEE-SSSBHHHHHHHHHHPPSSEEEEEEEPPTT-EEETTTTEEE-GGGS-HHHHTS-GGG---HHHHHTT--